Protein AF-A0A7S4PLK0-F1 (afdb_monomer)

Structure (mmCIF, N/CA/C/O backbone):
data_AF-A0A7S4PLK0-F1
#
_entry.id   AF-A0A7S4PLK0-F1
#
loop_
_atom_site.group_PDB
_atom_site.id
_atom_site.type_symbol
_atom_site.label_atom_id
_atom_site.label_alt_id
_atom_site.label_comp_id
_atom_site.label_asym_id
_atom_site.label_entity_id
_atom_site.label_seq_id
_atom_site.pdbx_PDB_ins_code
_atom_site.Cartn_x
_atom_site.Cartn_y
_atom_site.Cartn_z
_atom_site.occupancy
_atom_site.B_iso_or_equiv
_atom_site.auth_seq_id
_atom_site.auth_comp_id
_atom_site.auth_asym_id
_atom_site.auth_atom_id
_atom_site.pdbx_PDB_model_num
ATOM 1 N N . MET A 1 1 ? -20.782 -21.863 27.959 1.00 58.06 1 MET A N 1
ATOM 2 C CA . MET A 1 1 ? -21.157 -22.964 27.029 1.00 58.06 1 MET A CA 1
ATOM 3 C C . MET A 1 1 ? -20.235 -23.150 25.812 1.00 58.06 1 MET A C 1
ATOM 5 O O . MET A 1 1 ? -19.771 -24.264 25.613 1.00 58.06 1 MET A O 1
ATOM 9 N N . LYS A 1 2 ? -19.872 -22.114 25.031 1.00 67.19 2 LYS A N 1
ATOM 10 C CA . LYS A 1 2 ? -19.037 -22.274 23.806 1.00 67.19 2 LYS A CA 1
ATOM 11 C C . LYS A 1 2 ? -17.675 -22.976 24.010 1.00 67.19 2 LYS A C 1
ATOM 13 O O . LYS A 1 2 ? -17.222 -23.697 23.126 1.00 67.19 2 LYS A O 1
ATOM 18 N N . LYS A 1 3 ? -17.025 -22.781 25.166 1.00 68.19 3 LYS A N 1
ATOM 19 C CA . LYS A 1 3 ? -15.731 -23.415 25.497 1.00 68.19 3 LYS A CA 1
ATOM 20 C C . LYS A 1 3 ? -15.858 -24.935 25.691 1.00 68.19 3 LYS A C 1
ATOM 22 O O . LYS A 1 3 ? -15.089 -25.681 25.094 1.00 68.19 3 LYS A O 1
ATOM 27 N N . VAL A 1 4 ? -16.886 -25.388 26.411 1.00 70.75 4 VAL A N 1
ATOM 28 C CA . VAL A 1 4 ? -17.184 -26.817 26.630 1.00 70.75 4 VAL A CA 1
ATOM 29 C C . VAL A 1 4 ? -17.490 -27.526 25.308 1.00 70.75 4 VAL A C 1
ATOM 31 O O . VAL A 1 4 ? -16.951 -28.592 25.021 1.00 70.75 4 VAL A O 1
ATOM 34 N N . GLU A 1 5 ? -18.282 -26.896 24.438 1.00 73.69 5 GLU A N 1
ATOM 35 C CA . GLU A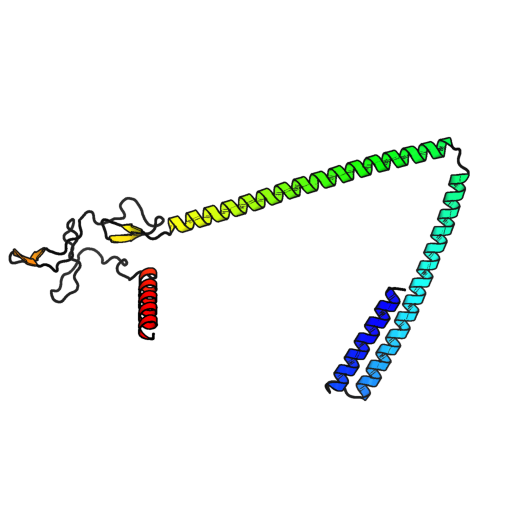 1 5 ? -18.583 -27.443 23.110 1.00 73.69 5 GLU A CA 1
ATOM 36 C C . GLU A 1 5 ? -17.341 -27.546 22.214 1.00 73.69 5 GLU A C 1
ATOM 38 O O . GLU A 1 5 ? -17.194 -28.514 21.465 1.00 73.69 5 GLU A O 1
ATOM 43 N N . SER A 1 6 ? -16.433 -26.563 22.274 1.00 77.19 6 SER A N 1
ATOM 44 C CA . SER A 1 6 ? -15.165 -26.633 21.535 1.00 77.19 6 SER A CA 1
ATOM 45 C C . SER A 1 6 ? -14.271 -27.769 22.032 1.00 77.19 6 SER A C 1
ATOM 47 O O . SER A 1 6 ? -13.672 -28.469 21.217 1.00 77.19 6 SER A O 1
ATOM 49 N N . PHE A 1 7 ? -14.261 -28.011 23.343 1.00 76.06 7 PHE A N 1
ATOM 50 C CA . PHE A 1 7 ? -13.485 -29.076 23.963 1.00 76.06 7 PHE A CA 1
ATOM 51 C C . PHE A 1 7 ? -14.008 -30.463 23.574 1.00 76.06 7 PHE A C 1
ATOM 53 O O . PHE A 1 7 ? -13.252 -31.297 23.079 1.00 76.06 7 PHE A O 1
ATOM 60 N N . GLN A 1 8 ? -15.323 -30.688 23.672 1.00 79.75 8 GLN A N 1
ATOM 61 C CA . GLN A 1 8 ? -15.939 -31.947 23.239 1.00 79.75 8 GLN A CA 1
ATOM 62 C C . GLN A 1 8 ? -15.708 -32.225 21.747 1.00 79.75 8 GLN A C 1
ATOM 64 O O . GLN A 1 8 ? -15.499 -33.374 21.352 1.00 79.75 8 GLN A O 1
ATOM 69 N N . LYS A 1 9 ? -15.712 -31.186 20.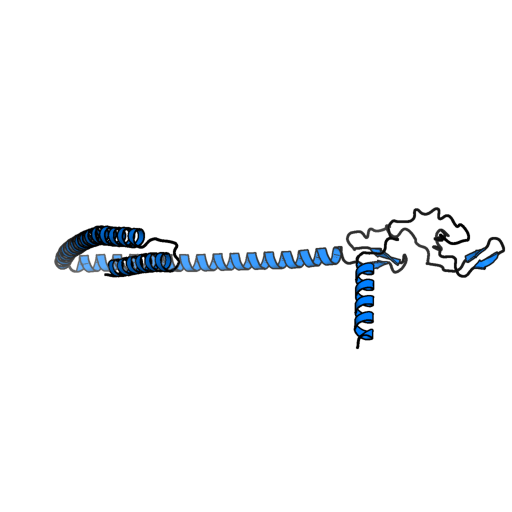900 1.00 84.69 9 LYS A N 1
ATOM 70 C CA . LYS A 1 9 ? -15.372 -31.319 19.475 1.00 84.69 9 LYS A CA 1
ATOM 71 C C . LYS A 1 9 ? -13.917 -31.738 19.273 1.00 84.69 9 LYS A C 1
ATOM 73 O O . LYS A 1 9 ? -13.659 -32.587 18.423 1.00 84.69 9 LYS A O 1
ATOM 78 N N . GLU A 1 10 ? -12.984 -31.177 20.034 1.00 83.69 10 GLU A N 1
ATOM 79 C CA . GLU A 1 10 ? -11.562 -31.512 19.932 1.00 83.69 10 GLU A CA 1
ATOM 80 C C . GLU A 1 10 ? -11.265 -32.926 20.452 1.00 83.69 10 GLU A C 1
ATOM 82 O O . GLU A 1 10 ? -10.588 -33.698 19.772 1.00 83.69 10 GLU A O 1
ATOM 87 N N . LYS A 1 11 ? -11.880 -33.327 21.574 1.00 84.94 11 LYS A N 1
ATOM 88 C CA . LYS A 1 11 ? -11.818 -34.703 22.091 1.00 84.94 11 LYS A CA 1
ATOM 89 C C . LYS A 1 11 ? -12.319 -35.715 21.054 1.00 84.94 11 LYS A C 1
ATOM 91 O O . LYS A 1 11 ? -11.627 -36.681 20.743 1.00 84.94 11 LYS A O 1
ATOM 96 N N . ARG A 1 12 ? -13.471 -35.450 20.419 1.00 85.75 12 ARG A N 1
ATOM 97 C CA . ARG A 1 12 ? -14.017 -36.299 19.340 1.00 85.75 12 ARG A CA 1
ATOM 98 C C . ARG A 1 12 ? -13.083 -36.397 18.132 1.00 85.75 12 ARG A C 1
ATOM 100 O O . ARG A 1 12 ? -12.945 -37.474 17.562 1.00 85.75 12 ARG A O 1
ATOM 107 N N . LYS A 1 13 ? -12.424 -35.304 17.736 1.00 88.38 13 LYS A N 1
ATOM 108 C CA . LYS A 1 13 ? -11.444 -35.332 16.636 1.00 88.38 13 LYS A CA 1
ATOM 109 C C . LYS A 1 13 ? -10.235 -36.203 16.966 1.00 88.38 13 LYS A C 1
ATOM 111 O O . LYS A 1 13 ? -9.804 -36.967 16.106 1.00 88.38 13 LYS A O 1
ATOM 116 N N . ARG A 1 14 ? -9.703 -36.101 18.187 1.00 88.44 14 ARG A N 1
ATOM 117 C CA . ARG A 1 14 ? -8.569 -36.920 18.640 1.00 88.44 14 ARG A CA 1
ATOM 118 C C . ARG A 1 14 ? -8.939 -38.403 18.696 1.00 88.44 14 ARG A C 1
ATOM 120 O O . ARG A 1 14 ? -8.198 -39.214 18.152 1.00 88.44 14 ARG A O 1
ATOM 127 N N . ALA A 1 15 ? -10.122 -38.738 19.212 1.00 89.81 15 ALA A N 1
ATOM 128 C CA . ALA A 1 15 ? -10.636 -40.111 19.212 1.00 89.81 15 ALA A CA 1
ATOM 129 C C . ALA A 1 15 ? -10.774 -40.682 17.785 1.00 89.81 15 ALA A C 1
ATOM 131 O O . ALA A 1 15 ? -10.320 -41.789 17.502 1.00 89.81 15 ALA A O 1
ATOM 132 N N . LEU A 1 16 ? -11.318 -39.898 16.845 1.00 90.81 16 LEU A N 1
ATOM 133 C CA . LEU A 1 16 ? -11.420 -40.296 15.434 1.00 90.81 16 LEU A CA 1
ATOM 134 C C . LEU A 1 16 ? -10.049 -40.494 14.770 1.00 90.81 16 LEU A C 1
ATOM 136 O O . LEU A 1 16 ? -9.906 -41.346 13.894 1.00 90.81 16 LEU A O 1
ATOM 140 N N . LEU A 1 17 ? -9.039 -39.710 15.153 1.00 91.31 17 LEU A N 1
ATOM 141 C CA . LEU A 1 17 ? -7.673 -39.876 14.656 1.00 91.31 17 LEU A CA 1
ATOM 142 C C . LEU A 1 17 ? -7.052 -41.185 15.166 1.00 91.31 17 LEU A C 1
ATOM 144 O O . LEU A 1 17 ? -6.434 -41.899 14.382 1.00 91.31 17 LEU A O 1
ATOM 148 N N . LEU A 1 18 ? -7.245 -41.513 16.447 1.00 90.19 18 LEU A N 1
ATOM 149 C CA . LEU A 1 18 ? -6.773 -42.770 17.035 1.00 90.19 18 LEU A CA 1
ATOM 150 C C . LEU A 1 18 ? -7.426 -43.984 16.357 1.00 90.19 18 LEU A C 1
ATOM 152 O O . LEU A 1 18 ? -6.722 -44.905 15.950 1.00 90.19 18 LEU A O 1
ATOM 156 N N . GLN A 1 19 ? -8.741 -43.937 16.109 1.00 88.69 19 GLN A N 1
ATOM 157 C CA . GLN A 1 19 ? -9.447 -44.984 15.354 1.00 88.69 19 GLN A CA 1
ATOM 158 C C . GLN A 1 19 ? -8.917 -45.144 13.923 1.00 88.69 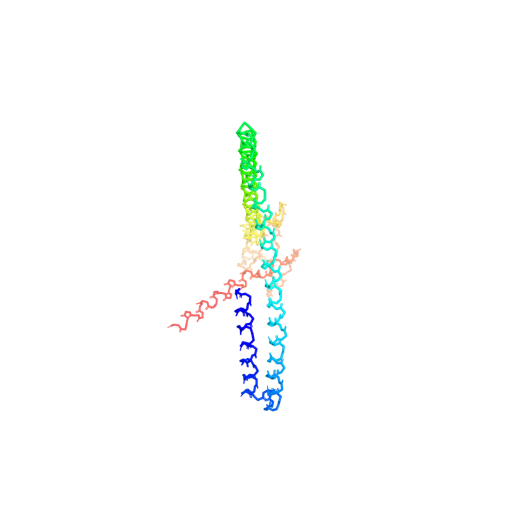19 GLN A C 1
ATOM 160 O O . GLN A 1 19 ? -8.744 -46.263 13.446 1.00 88.69 19 GLN A O 1
ATOM 165 N N . LYS A 1 20 ? -8.612 -44.035 13.235 1.00 91.00 20 LYS A N 1
ATOM 166 C CA . LYS A 1 20 ? -8.017 -44.086 11.892 1.00 91.00 20 LYS A CA 1
ATOM 167 C C . LYS A 1 20 ? -6.633 -44.732 11.886 1.00 91.00 20 LYS A C 1
ATOM 169 O O . LYS A 1 20 ? -6.365 -45.508 10.977 1.00 91.00 20 LYS A O 1
ATOM 174 N N . LYS A 1 21 ? -5.789 -44.438 12.882 1.00 89.38 21 LYS A N 1
ATOM 175 C CA . LYS A 1 21 ? -4.454 -45.047 13.026 1.00 89.38 21 LYS A CA 1
ATOM 176 C C . LYS A 1 21 ? -4.527 -46.547 13.298 1.00 89.38 21 LYS A C 1
ATOM 178 O O . LYS A 1 21 ? -3.738 -47.315 12.762 1.00 89.38 21 LYS A O 1
ATOM 183 N N . TYR A 1 22 ? -5.511 -46.970 14.085 1.00 89.62 22 TYR A N 1
ATOM 184 C CA . TYR A 1 22 ? -5.789 -48.388 14.277 1.00 89.62 22 TYR A CA 1
ATOM 185 C C . TYR A 1 22 ? -6.205 -49.065 12.962 1.00 89.62 22 TYR A C 1
ATOM 187 O O . TYR A 1 22 ? -5.640 -50.086 12.581 1.00 89.62 22 TYR A O 1
ATOM 195 N N . TRP A 1 23 ? -7.130 -48.465 12.205 1.00 91.19 23 TRP A N 1
ATOM 196 C CA . TRP A 1 23 ? -7.561 -49.018 10.915 1.00 91.19 23 TRP A CA 1
ATOM 197 C C . TRP A 1 23 ? -6.482 -48.999 9.826 1.00 91.19 23 TRP A C 1
ATOM 199 O O . TRP A 1 23 ? -6.529 -49.844 8.935 1.00 91.19 23 TRP A O 1
ATOM 209 N N . SER A 1 24 ? -5.513 -48.078 9.877 1.00 90.12 24 SER A N 1
ATOM 210 C CA . SER A 1 24 ? -4.356 -48.082 8.968 1.00 90.12 24 SER A CA 1
ATOM 211 C C . SER A 1 24 ? -3.258 -49.071 9.376 1.00 90.12 24 SER A C 1
ATOM 213 O O . SER A 1 24 ? -2.301 -49.247 8.624 1.00 90.12 24 SER A O 1
ATOM 215 N N . GLY A 1 25 ? -3.395 -49.741 10.528 1.00 89.88 25 GLY A N 1
ATOM 216 C CA . GLY A 1 25 ? -2.396 -50.669 11.066 1.00 89.88 25 GLY A CA 1
ATOM 217 C C . GLY A 1 25 ? -1.193 -49.981 11.720 1.00 89.88 25 GLY A C 1
ATOM 218 O O . GLY A 1 25 ? -0.218 -50.650 12.043 1.00 89.88 25 GLY A O 1
ATOM 219 N N . GLU A 1 26 ? -1.250 -48.661 11.923 1.00 89.94 26 GLU A N 1
ATOM 220 C CA . GLU A 1 26 ? -0.215 -47.875 12.613 1.00 89.94 26 GLU A CA 1
ATOM 221 C C . GLU A 1 26 ? -0.245 -48.052 14.136 1.00 89.94 26 GLU A C 1
ATOM 223 O O . GLU A 1 26 ? 0.681 -47.617 14.817 1.00 89.94 26 GLU A O 1
ATOM 228 N N . LEU A 1 27 ? -1.318 -48.639 14.670 1.00 86.81 27 LEU A N 1
ATOM 229 C CA . LEU A 1 27 ? -1.545 -48.795 16.100 1.00 86.81 27 LEU A CA 1
ATOM 230 C C . LEU A 1 27 ? -2.126 -50.184 16.393 1.00 86.81 27 LEU A C 1
ATOM 232 O O . LEU A 1 27 ? -3.051 -50.626 15.706 1.00 86.81 27 LEU A O 1
ATOM 236 N N . LEU A 1 28 ? -1.615 -50.863 17.418 1.00 89.88 28 LEU A N 1
ATOM 237 C CA . LEU A 1 28 ? -2.159 -52.140 17.889 1.00 89.88 28 LEU A CA 1
ATOM 238 C C . LEU A 1 28 ? -3.446 -51.925 18.701 1.00 89.88 28 LEU A C 1
ATOM 240 O O . LEU A 1 28 ? -3.684 -50.854 19.252 1.00 89.88 28 LEU A O 1
ATOM 244 N N . GLY A 1 29 ? -4.285 -52.961 18.812 1.00 86.56 29 GLY A N 1
ATOM 245 C CA . GLY A 1 29 ? -5.562 -52.869 19.539 1.00 86.56 29 GLY A CA 1
ATOM 246 C C . GLY A 1 29 ? -5.400 -52.460 21.007 1.00 86.56 29 GLY A C 1
ATOM 247 O O . GLY A 1 29 ? -6.123 -51.594 21.485 1.00 86.56 29 GLY A O 1
ATOM 248 N N . THR A 1 30 ? -4.385 -52.994 21.685 1.00 87.75 30 THR A N 1
ATOM 249 C CA . THR A 1 30 ? -4.065 -52.643 23.078 1.00 87.75 30 THR A CA 1
ATOM 250 C C . THR A 1 30 ? -3.551 -51.210 23.223 1.00 87.75 30 THR A C 1
ATOM 252 O O . THR A 1 30 ? -3.825 -50.550 24.217 1.00 87.75 30 THR A O 1
ATOM 255 N N . GLU A 1 31 ? -2.823 -50.703 22.225 1.00 85.69 31 GLU A N 1
ATOM 256 C CA . GLU A 1 31 ? -2.352 -49.312 22.210 1.00 85.69 31 GLU A CA 1
ATOM 257 C C . GLU A 1 31 ? -3.508 -48.337 21.961 1.00 85.69 31 GLU A C 1
ATOM 259 O O . GLU A 1 31 ? -3.471 -47.200 22.430 1.00 85.69 31 GLU A O 1
ATOM 264 N N . LEU A 1 32 ? -4.542 -48.772 21.230 1.00 90.06 32 LEU A N 1
ATOM 265 C CA . LEU A 1 32 ? -5.736 -47.971 20.979 1.00 90.06 32 LEU A CA 1
ATOM 266 C C . LEU A 1 32 ? -6.555 -47.828 22.256 1.00 90.06 32 LEU A C 1
ATOM 268 O O . LEU A 1 32 ? -6.988 -46.722 22.562 1.00 90.06 32 LEU A O 1
ATOM 272 N N . GLU A 1 33 ? -6.768 -48.932 22.971 1.00 87.38 33 GLU A N 1
ATOM 273 C CA . GLU A 1 33 ? -7.512 -48.948 24.232 1.00 87.38 33 GLU A CA 1
ATOM 274 C C . GLU A 1 33 ? -6.860 -48.027 25.269 1.00 87.38 33 GLU A C 1
ATOM 276 O O . GLU A 1 33 ? -7.525 -47.126 25.774 1.00 87.38 33 GLU A O 1
ATOM 281 N N . ASP A 1 34 ? -5.548 -48.149 25.480 1.00 90.94 34 ASP A N 1
ATOM 282 C CA . ASP A 1 34 ? -4.794 -47.295 26.409 1.00 90.94 34 ASP A CA 1
ATOM 283 C C . ASP A 1 34 ? -4.794 -45.810 25.975 1.00 90.94 34 ASP A C 1
ATOM 285 O O . ASP A 1 34 ? -4.995 -44.900 26.780 1.00 90.94 34 ASP A O 1
ATOM 289 N N . ALA A 1 35 ? -4.647 -45.520 24.677 1.00 87.12 35 ALA A N 1
ATOM 290 C CA . ALA A 1 35 ? -4.716 -44.142 24.183 1.00 87.12 35 ALA A CA 1
ATOM 291 C C . ALA A 1 35 ? -6.123 -43.525 24.297 1.00 87.12 35 ALA A C 1
ATOM 293 O O . ALA A 1 35 ? -6.252 -42.315 24.497 1.00 87.12 35 ALA A O 1
ATOM 294 N N . MET A 1 36 ? -7.173 -44.336 24.148 1.00 88.25 36 MET A N 1
ATOM 295 C CA . MET A 1 36 ? -8.563 -43.919 24.336 1.00 88.25 36 MET A CA 1
ATOM 296 C C . MET A 1 36 ? -8.869 -43.657 25.812 1.00 88.25 36 MET A C 1
ATOM 298 O O . MET A 1 36 ? -9.462 -42.625 26.115 1.00 88.25 36 MET A O 1
ATOM 302 N N . GLU A 1 37 ? -8.408 -44.524 26.716 1.00 88.50 37 GLU A N 1
ATOM 303 C CA . GLU A 1 37 ? -8.558 -44.361 28.167 1.00 88.50 37 GLU A CA 1
ATOM 304 C C . GLU A 1 37 ? -7.861 -43.084 28.654 1.00 88.50 37 GLU A C 1
ATOM 306 O O . GLU A 1 37 ? -8.486 -42.239 29.294 1.00 88.50 37 GLU A O 1
ATOM 311 N N . ARG A 1 38 ? -6.616 -42.840 28.221 1.00 86.12 38 ARG A N 1
ATOM 312 C CA . ARG A 1 38 ? -5.894 -41.594 28.537 1.00 86.12 38 ARG A CA 1
ATOM 313 C C . ARG A 1 38 ? -6.593 -40.342 28.010 1.00 86.12 38 ARG A C 1
ATOM 315 O O . ARG A 1 38 ? -6.644 -39.326 28.699 1.00 86.12 38 ARG A O 1
ATOM 322 N N . LEU A 1 39 ? -7.151 -40.402 26.800 1.00 86.06 39 LEU A N 1
ATOM 323 C CA . LEU A 1 39 ? -7.929 -39.297 26.233 1.00 86.06 39 LEU A CA 1
ATOM 324 C C . LEU A 1 39 ? -9.234 -39.063 27.009 1.00 86.06 39 LEU A C 1
ATOM 326 O O . LEU A 1 39 ? -9.720 -37.927 27.087 1.00 86.06 39 LEU A O 1
ATOM 330 N N . ASP A 1 40 ? -9.823 -40.124 27.557 1.00 83.31 40 ASP A N 1
ATOM 331 C CA . ASP A 1 40 ? -11.006 -40.028 28.393 1.00 83.31 40 ASP A CA 1
ATOM 332 C C . ASP A 1 40 ? -10.701 -39.399 29.752 1.00 83.31 40 ASP A C 1
ATOM 334 O O . ASP A 1 40 ? -11.400 -38.446 30.115 1.00 83.31 40 ASP A O 1
ATOM 338 N N . ASP A 1 41 ? -9.612 -39.812 30.397 1.00 82.81 41 ASP A N 1
ATOM 339 C CA . ASP A 1 41 ? -9.129 -39.276 31.672 1.00 82.81 41 ASP A CA 1
ATOM 340 C C . ASP A 1 41 ? -8.696 -37.807 31.577 1.00 82.81 41 ASP A C 1
ATOM 342 O O . ASP A 1 41 ? -9.150 -36.978 32.371 1.00 82.81 41 ASP A O 1
ATOM 346 N N . GLU A 1 42 ? -7.890 -37.437 30.572 1.00 75.31 42 GLU A N 1
ATOM 347 C CA . GLU A 1 42 ? -7.553 -36.030 30.282 1.00 75.31 42 GLU A CA 1
ATOM 348 C C . GLU A 1 42 ? -8.829 -35.194 30.082 1.00 75.31 42 GLU A C 1
ATOM 350 O O . GLU A 1 42 ? -8.951 -34.068 30.571 1.00 75.31 42 GLU A O 1
ATOM 355 N N . GLY A 1 43 ? -9.828 -35.791 29.424 1.00 73.50 43 GLY A N 1
ATOM 356 C CA . GLY A 1 43 ? -11.145 -35.208 29.204 1.00 73.50 43 GLY A CA 1
ATOM 357 C C . GLY A 1 43 ? -11.902 -34.839 30.482 1.00 73.50 43 GLY A C 1
ATOM 358 O O . GLY A 1 43 ? -12.603 -33.826 30.500 1.00 73.50 43 GLY A O 1
ATOM 359 N N . VAL A 1 44 ? -11.792 -35.656 31.531 1.00 70.38 44 VAL A N 1
ATOM 360 C CA . VAL A 1 44 ? -12.498 -35.458 32.806 1.00 70.38 44 VAL A CA 1
ATOM 361 C C . VAL A 1 44 ? -11.848 -34.339 33.621 1.00 70.38 44 VAL A C 1
ATOM 363 O O . VAL A 1 44 ? -12.549 -33.449 34.110 1.00 70.38 44 VAL A O 1
ATOM 366 N N . TRP A 1 45 ? -10.516 -34.331 33.716 1.00 65.81 45 TRP A N 1
ATOM 367 C CA . TRP A 1 45 ? -9.778 -33.312 34.469 1.00 65.81 45 TRP A CA 1
ATOM 368 C C . TRP A 1 45 ? -9.936 -31.906 33.878 1.00 65.81 45 TRP A C 1
ATOM 370 O O . TRP A 1 45 ? -10.129 -30.938 34.621 1.00 65.81 45 TRP A O 1
ATOM 380 N N . ASP A 1 46 ? -9.936 -31.789 32.549 1.00 70.94 46 ASP A N 1
ATOM 381 C CA . ASP A 1 46 ? -10.135 -30.508 31.865 1.00 70.94 46 ASP A CA 1
ATOM 382 C C . ASP A 1 46 ? -11.579 -29.992 31.978 1.00 70.94 46 ASP A C 1
ATOM 384 O O . ASP A 1 46 ? -11.796 -28.783 32.097 1.00 70.94 46 ASP A O 1
ATOM 388 N N . MET A 1 47 ? -12.575 -30.885 32.005 1.00 70.94 47 MET A N 1
ATOM 389 C CA . MET A 1 47 ? -13.979 -30.510 32.213 1.00 70.94 47 MET A CA 1
ATOM 390 C C . MET A 1 47 ? -14.236 -29.993 33.632 1.00 70.94 47 MET A C 1
ATOM 392 O O . MET A 1 47 ? -14.802 -28.911 33.774 1.00 70.94 47 MET A O 1
ATOM 396 N N . MET A 1 48 ? -13.748 -30.681 34.670 1.00 72.62 48 MET A N 1
ATOM 397 C CA . MET A 1 48 ? -13.883 -30.210 36.059 1.00 72.62 48 MET A CA 1
ATOM 398 C C . MET A 1 48 ? -13.182 -28.864 36.286 1.00 72.62 48 MET A C 1
ATOM 400 O O . MET A 1 48 ? -13.634 -28.030 37.074 1.00 72.62 48 MET A O 1
ATOM 404 N N . ARG A 1 49 ? -12.060 -28.627 35.599 1.00 77.19 49 ARG A N 1
ATOM 405 C CA . ARG A 1 49 ? -11.370 -27.337 35.633 1.00 77.19 49 ARG A CA 1
ATOM 406 C C . ARG A 1 49 ? -12.184 -26.243 34.939 1.00 77.19 49 ARG A C 1
ATOM 408 O O . ARG A 1 49 ? -12.307 -25.155 35.493 1.00 77.19 49 ARG A O 1
ATOM 415 N N . LEU A 1 50 ? -12.745 -26.523 33.762 1.00 73.31 50 LEU A N 1
ATOM 416 C CA . LEU A 1 50 ? -13.619 -25.589 33.046 1.00 73.31 50 LEU A CA 1
ATOM 417 C C . LEU A 1 50 ? -14.877 -25.245 33.853 1.00 73.31 50 LEU A C 1
ATOM 419 O O . LEU A 1 50 ? -15.299 -24.095 33.833 1.00 73.31 50 LEU A O 1
ATOM 423 N N . GLU A 1 51 ? -15.452 -26.206 34.574 1.00 73.38 51 GLU A N 1
ATOM 424 C CA . GLU A 1 51 ? -16.587 -25.981 35.476 1.00 73.38 51 GLU A CA 1
ATOM 425 C C . GLU A 1 51 ? -16.213 -25.028 36.620 1.00 73.38 51 GLU A C 1
ATOM 427 O O . GLU A 1 51 ? -16.893 -24.025 36.812 1.00 73.38 51 GLU A O 1
ATOM 432 N N . LYS A 1 52 ? -15.068 -25.235 37.284 1.00 74.50 52 LYS A N 1
ATOM 433 C CA . LYS A 1 52 ? -14.565 -24.304 38.315 1.00 74.50 52 LYS A CA 1
ATOM 434 C C . LYS A 1 52 ? -14.229 -22.913 37.773 1.00 74.50 52 LYS A C 1
ATOM 436 O O . LYS A 1 52 ? -14.459 -21.914 38.449 1.00 74.50 52 LYS A O 1
ATOM 441 N N . GLU A 1 53 ? -13.664 -22.829 36.567 1.00 68.31 53 GLU A N 1
ATOM 442 C CA . GLU A 1 53 ? -13.409 -21.545 35.901 1.00 68.31 53 GLU A CA 1
ATOM 443 C C . GLU A 1 53 ? -14.726 -20.810 35.588 1.00 68.31 53 GLU A C 1
ATOM 445 O O . GLU A 1 53 ? -14.768 -19.586 35.682 1.00 68.31 53 GLU A O 1
ATOM 450 N N . LEU A 1 54 ? -15.801 -21.531 35.247 1.00 72.25 54 LEU A N 1
ATOM 451 C CA . LEU A 1 54 ? -17.126 -20.950 35.008 1.00 72.25 54 LEU A CA 1
ATOM 452 C C . LEU A 1 54 ? -17.807 -20.505 36.309 1.00 72.25 54 LEU A C 1
ATOM 454 O O . LEU A 1 54 ? -18.302 -19.383 36.353 1.00 72.25 54 LEU A O 1
ATOM 458 N N . GLU A 1 55 ? -17.751 -21.306 37.376 1.00 67.25 55 GLU A N 1
ATOM 459 C CA . GLU A 1 55 ? -18.235 -20.907 38.709 1.00 67.25 55 GLU A CA 1
ATOM 460 C C . GLU A 1 55 ? -17.525 -19.637 39.208 1.00 67.25 55 GLU A C 1
ATOM 462 O O . GLU A 1 55 ? -18.157 -18.722 39.733 1.00 67.25 55 GLU A O 1
ATOM 467 N N . GLY A 1 56 ? -16.210 -19.530 38.985 1.00 63.97 56 GLY A N 1
ATOM 468 C CA . GLY A 1 56 ? -15.441 -18.329 39.319 1.00 63.97 56 GLY A CA 1
ATOM 469 C C . GLY A 1 56 ? -15.865 -17.082 38.534 1.00 63.97 56 GLY A C 1
ATOM 470 O O . GLY A 1 56 ? -15.812 -15.980 39.076 1.00 63.97 56 GLY A O 1
ATOM 471 N N . VAL A 1 57 ? -16.310 -17.236 37.282 1.00 63.41 57 VAL A N 1
ATOM 472 C CA . VAL A 1 57 ? -16.830 -16.128 36.461 1.00 63.41 57 VAL A CA 1
ATOM 473 C C . VAL A 1 57 ? -18.213 -15.690 36.942 1.00 63.41 57 VAL A C 1
ATOM 475 O O . VAL A 1 57 ? -18.436 -14.495 37.100 1.00 63.41 57 VAL A O 1
ATOM 478 N N . GLU A 1 58 ? -19.103 -16.631 37.259 1.00 58.97 58 GLU A N 1
ATOM 479 C CA . GLU A 1 58 ? -20.446 -16.323 37.776 1.00 58.97 58 GLU A CA 1
ATOM 480 C C . GLU A 1 58 ? -20.399 -15.575 39.122 1.00 58.97 58 GLU A C 1
ATOM 482 O O . GLU A 1 58 ? -21.220 -14.695 39.383 1.00 58.97 58 GLU A O 1
ATOM 487 N N . ILE A 1 59 ? -19.409 -15.873 39.973 1.00 63.12 59 ILE A N 1
ATOM 488 C CA . ILE A 1 59 ? -19.187 -15.143 41.231 1.00 63.12 59 ILE A CA 1
ATOM 489 C C . ILE A 1 59 ? -18.748 -13.697 40.961 1.00 63.12 59 ILE A C 1
ATOM 491 O O . ILE A 1 59 ? -19.233 -12.780 41.622 1.00 63.12 59 ILE A O 1
ATOM 495 N N . VAL A 1 60 ? -17.849 -13.474 39.996 1.00 60.50 60 VAL A N 1
ATOM 496 C CA . VAL A 1 60 ? -17.396 -12.121 39.631 1.00 60.50 60 VAL A CA 1
ATOM 497 C C . VAL A 1 60 ? -18.543 -11.309 39.034 1.00 60.50 60 VAL A C 1
ATOM 499 O O . VAL A 1 60 ? -18.726 -10.163 39.432 1.00 60.50 60 VAL A O 1
ATOM 502 N N . GLU A 1 61 ? -19.352 -11.907 38.158 1.00 61.66 61 GLU A N 1
ATOM 503 C CA . GLU A 1 61 ? -20.526 -11.247 37.573 1.00 61.66 61 GLU A CA 1
ATOM 504 C C . GLU A 1 61 ? -21.538 -10.835 38.652 1.00 61.66 61 GLU A C 1
ATOM 506 O O . GLU A 1 61 ? -21.993 -9.694 38.653 1.00 61.66 61 GLU A O 1
ATOM 511 N N . ARG A 1 62 ? -21.817 -11.703 39.635 1.00 64.56 62 ARG A N 1
ATOM 512 C CA . ARG A 1 62 ? -22.735 -11.375 40.739 1.00 64.56 62 ARG A CA 1
ATOM 513 C C . ARG A 1 62 ? -22.212 -10.251 41.636 1.00 64.56 62 ARG A C 1
ATOM 515 O O . ARG A 1 62 ? -22.967 -9.356 42.000 1.00 64.56 62 ARG A O 1
ATOM 522 N N . VAL A 1 63 ? -20.923 -10.270 41.981 1.00 67.69 63 VAL A N 1
ATOM 523 C CA . VAL A 1 63 ? -20.299 -9.202 42.785 1.00 67.69 63 VAL A CA 1
ATOM 524 C C . VAL A 1 63 ? -20.286 -7.876 42.018 1.00 67.69 63 VAL A C 1
ATOM 526 O O . VAL A 1 63 ? -20.459 -6.809 42.609 1.00 67.69 63 VAL A O 1
ATOM 529 N N . GLU A 1 64 ? -20.092 -7.916 40.699 1.00 67.00 64 GLU A N 1
ATOM 530 C CA . GLU A 1 64 ? -20.198 -6.728 39.854 1.00 67.00 64 GLU A CA 1
ATOM 531 C C . GLU A 1 64 ? -21.640 -6.215 39.745 1.00 67.00 64 GLU A C 1
ATOM 533 O O . GLU A 1 64 ? -21.826 -4.998 39.775 1.00 67.00 64 GLU A O 1
ATOM 538 N N . GLU A 1 65 ? -22.643 -7.097 39.685 1.00 67.62 65 GLU A N 1
ATOM 539 C CA . GLU A 1 65 ? -24.068 -6.737 39.721 1.00 67.62 65 GLU A CA 1
ATOM 540 C C . GLU A 1 65 ? -24.464 -6.082 41.050 1.00 67.62 65 GLU A C 1
ATOM 542 O O . GLU A 1 65 ? -25.019 -4.983 41.034 1.00 67.62 65 GLU A O 1
ATOM 547 N N . GLU A 1 66 ? -24.110 -6.676 42.194 1.00 74.88 66 GLU A N 1
ATOM 548 C CA . GLU A 1 66 ? -24.377 -6.109 43.528 1.00 74.88 66 GLU A CA 1
ATOM 549 C C . GLU A 1 66 ? -23.731 -4.721 43.682 1.00 74.88 66 GLU A C 1
ATOM 551 O O . GLU A 1 66 ? -24.364 -3.757 44.121 1.00 74.88 66 GLU A O 1
ATOM 556 N N . ARG A 1 67 ? -22.483 -4.573 43.224 1.00 71.88 67 ARG A N 1
ATOM 557 C CA . ARG A 1 67 ? -21.770 -3.288 43.232 1.00 71.88 67 ARG A CA 1
ATOM 558 C C . ARG A 1 67 ? -22.406 -2.260 42.291 1.00 71.88 67 ARG A C 1
ATOM 560 O O . ARG A 1 67 ? -22.383 -1.058 42.575 1.00 71.88 67 ARG A O 1
ATOM 567 N N . TRP A 1 68 ? -22.969 -2.707 41.170 1.00 75.62 68 TRP A N 1
ATOM 568 C CA . TRP A 1 68 ? -23.735 -1.856 40.263 1.00 75.62 68 TRP A CA 1
ATOM 569 C C . TRP A 1 68 ? -25.052 -1.401 40.889 1.00 75.62 68 TRP A C 1
ATOM 571 O O . TRP A 1 68 ? -25.419 -0.233 40.744 1.00 75.62 68 TRP A O 1
ATOM 581 N N . GLU A 1 69 ? -25.752 -2.281 41.599 1.00 76.25 69 GLU A N 1
ATOM 582 C CA . GLU A 1 69 ? -26.988 -1.952 42.309 1.00 76.25 69 GLU A CA 1
ATOM 583 C C . GLU A 1 69 ? -26.750 -0.941 43.433 1.00 76.25 69 GLU A C 1
ATOM 585 O O . GLU A 1 69 ? -27.492 0.043 43.530 1.00 76.25 69 GLU A O 1
ATOM 590 N N . GLU A 1 70 ? -25.682 -1.104 44.218 1.00 77.31 70 GLU A N 1
ATOM 591 C CA . GLU A 1 70 ? -25.263 -0.127 45.230 1.00 77.31 70 GLU A CA 1
ATOM 592 C C . GLU A 1 70 ? -24.977 1.245 44.610 1.00 77.31 70 GLU A C 1
ATOM 594 O O . GLU A 1 70 ? -25.481 2.271 45.079 1.00 77.31 70 GLU A O 1
ATOM 599 N N . LEU A 1 71 ? -24.224 1.279 43.507 1.00 72.88 71 LEU A N 1
ATOM 600 C CA . LEU A 1 71 ? -23.927 2.516 42.789 1.00 72.88 71 LEU A CA 1
ATOM 601 C C . LEU A 1 71 ? -25.202 3.161 42.223 1.00 72.88 71 LEU A C 1
ATOM 603 O O . LEU A 1 71 ? -25.355 4.383 42.260 1.00 72.88 71 LEU A O 1
ATOM 607 N N . ASN A 1 72 ? -26.134 2.357 41.713 1.00 75.19 72 ASN A N 1
ATOM 608 C CA . ASN A 1 72 ? -27.391 2.833 41.148 1.00 75.19 72 ASN A CA 1
ATOM 609 C C . ASN A 1 72 ? -28.316 3.403 42.236 1.00 75.19 72 ASN A C 1
ATOM 611 O O . ASN A 1 72 ? -28.918 4.460 42.046 1.00 75.19 72 ASN A O 1
ATOM 615 N N . ASN A 1 73 ? -28.386 2.764 43.404 1.00 80.75 73 ASN A N 1
ATOM 616 C CA . ASN A 1 73 ? -29.132 3.276 44.554 1.00 80.75 73 ASN A CA 1
ATOM 617 C C . ASN A 1 73 ? -28.514 4.575 45.091 1.00 80.75 73 ASN A C 1
ATOM 619 O O . ASN A 1 73 ? -29.231 5.564 45.252 1.00 80.75 73 ASN A O 1
ATOM 623 N N . TYR A 1 74 ? -27.186 4.638 45.212 1.00 72.19 74 TYR A N 1
ATOM 624 C CA . TYR A 1 74 ? -26.469 5.871 45.547 1.00 72.19 74 TYR A CA 1
ATOM 625 C C . TYR A 1 74 ? -26.750 7.006 44.545 1.00 72.19 74 TYR A C 1
ATOM 627 O O . TYR A 1 74 ? -26.937 8.168 44.917 1.00 72.19 74 TYR A O 1
ATOM 635 N N . MET A 1 75 ? -26.835 6.686 43.251 1.00 68.56 75 MET A N 1
ATOM 636 C CA . MET A 1 75 ? -27.194 7.662 42.226 1.00 68.56 75 MET A CA 1
ATOM 637 C C . MET A 1 75 ? -28.661 8.086 42.322 1.00 68.56 75 MET A C 1
ATOM 639 O O . MET A 1 75 ? -28.934 9.268 42.131 1.00 68.56 75 MET A O 1
ATOM 643 N N . LYS A 1 76 ? -29.610 7.198 42.652 1.00 74.88 76 LYS A N 1
ATOM 644 C CA . LYS A 1 76 ? -31.035 7.547 42.828 1.00 74.88 76 LYS A CA 1
ATOM 645 C C . LYS A 1 76 ? -31.254 8.575 43.935 1.00 74.88 76 LYS A C 1
ATOM 647 O O . LYS A 1 76 ? -32.076 9.469 43.742 1.00 74.88 76 LYS A O 1
ATOM 652 N N . GLU A 1 77 ? -30.476 8.524 45.008 1.00 77.50 77 GLU A N 1
ATOM 653 C CA . GLU A 1 77 ? -30.597 9.435 46.155 1.00 77.50 77 GLU A CA 1
ATOM 654 C C . GLU A 1 77 ? -29.990 10.828 45.918 1.00 77.50 77 GLU A C 1
ATOM 656 O O . GLU A 1 77 ? -30.234 11.753 46.693 1.00 77.50 77 GLU A O 1
ATOM 661 N N . ARG A 1 78 ? -29.238 11.038 44.826 1.00 71.38 78 ARG A N 1
ATOM 662 C CA . ARG A 1 78 ? -28.660 12.359 44.547 1.00 71.38 78 ARG A CA 1
ATOM 663 C C . ARG A 1 78 ? -29.706 13.413 44.145 1.00 71.38 78 ARG A C 1
ATOM 665 O O . ARG A 1 78 ? -30.619 13.103 43.366 1.00 71.38 78 ARG A O 1
ATOM 672 N N . PRO A 1 79 ? -29.498 14.682 44.554 1.00 79.38 79 PRO A N 1
ATOM 673 C CA . PRO A 1 79 ? -30.232 15.835 44.038 1.00 79.38 79 PRO A CA 1
ATOM 674 C C . PRO A 1 79 ? -30.231 15.881 42.505 1.00 79.38 79 PRO A C 1
ATOM 676 O O . PRO A 1 79 ? -29.210 15.600 41.870 1.00 79.38 79 PRO A O 1
ATOM 679 N N . LEU A 1 80 ? -31.371 16.251 41.914 1.00 73.38 80 LEU A N 1
ATOM 680 C CA . LEU A 1 80 ? -31.567 16.324 40.458 1.00 73.38 80 LEU A CA 1
ATOM 681 C C . LEU A 1 80 ? -30.510 17.202 39.765 1.00 73.38 80 LEU A C 1
ATOM 683 O O . LEU A 1 80 ? -29.962 16.80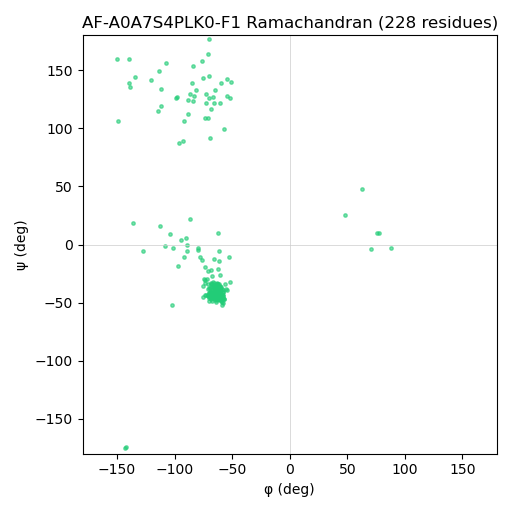5 38.743 1.00 73.38 80 LEU A O 1
ATOM 687 N N . GLU A 1 81 ? -30.125 18.313 40.387 1.00 74.75 81 GLU A N 1
ATOM 688 C CA . GLU A 1 81 ? -29.119 19.259 39.880 1.00 74.75 81 GLU A CA 1
ATOM 689 C C . GLU A 1 81 ? -27.736 18.607 39.682 1.00 74.75 81 GLU A C 1
ATOM 691 O O . GLU A 1 81 ? -27.049 18.845 38.687 1.00 74.75 81 GLU A O 1
ATOM 696 N N . LEU A 1 82 ? -27.335 17.714 40.594 1.00 72.50 82 LEU A N 1
ATOM 697 C CA . LEU A 1 82 ? -26.069 16.981 40.496 1.00 72.50 82 LEU A CA 1
ATOM 698 C C . LEU A 1 82 ? -26.120 15.883 39.426 1.00 72.50 82 LEU A C 1
ATOM 700 O O . LEU A 1 82 ? -25.096 15.586 38.807 1.00 72.50 82 LEU A O 1
ATOM 704 N N . LYS A 1 83 ? -27.297 15.289 39.190 1.00 73.50 83 LYS A N 1
ATOM 705 C CA . LYS A 1 83 ? -27.512 14.312 38.111 1.00 73.50 83 LYS A CA 1
ATOM 706 C C . LYS A 1 83 ? -27.457 14.985 36.744 1.00 73.50 83 LYS A C 1
ATOM 708 O O . LYS A 1 83 ? -26.788 14.477 35.848 1.00 73.50 83 LYS A O 1
ATOM 713 N N . GLU A 1 84 ? -28.099 16.140 36.597 1.00 77.88 84 GLU A N 1
ATOM 714 C CA . GLU A 1 84 ? -28.081 16.929 35.364 1.00 77.88 84 GLU A CA 1
ATOM 715 C C . GLU A 1 84 ? -26.672 17.431 35.034 1.00 77.88 84 GLU A C 1
ATOM 717 O O . GLU A 1 84 ? -26.229 17.294 33.893 1.00 77.88 84 GLU A O 1
ATOM 722 N N . ALA A 1 85 ? -25.922 17.918 36.028 1.00 76.19 85 ALA A N 1
ATOM 723 C CA . ALA A 1 85 ? -24.534 18.338 35.840 1.00 76.19 85 ALA A CA 1
ATOM 724 C C . ALA A 1 85 ? -23.618 17.171 35.419 1.00 76.19 85 ALA A C 1
ATOM 726 O O . ALA A 1 85 ? -22.833 17.305 34.475 1.00 76.19 85 ALA A O 1
ATOM 727 N N . ALA A 1 86 ? -23.741 16.004 36.065 1.00 76.00 86 ALA A N 1
ATOM 728 C CA . ALA A 1 86 ? -22.978 14.807 35.704 1.00 76.00 86 ALA A CA 1
ATOM 729 C C . ALA A 1 86 ? -23.341 14.291 34.300 1.00 76.00 86 ALA A C 1
ATOM 731 O O . ALA A 1 86 ? -22.458 13.933 33.517 1.00 76.00 86 ALA A O 1
ATOM 732 N N . PHE A 1 87 ? -24.629 14.313 33.948 1.00 77.19 87 PHE A N 1
ATOM 733 C CA . PHE A 1 87 ? -25.111 13.943 32.622 1.00 77.19 87 PHE A CA 1
ATOM 734 C C . PHE A 1 87 ? -24.585 14.896 31.541 1.00 77.19 87 PHE A C 1
ATOM 736 O O . PHE A 1 87 ? -24.037 14.446 30.534 1.00 77.19 87 PHE A O 1
ATOM 743 N N . GLN A 1 88 ? -24.662 16.212 31.761 1.00 81.06 88 GLN A N 1
ATOM 744 C CA . GLN A 1 88 ? -24.120 17.204 30.830 1.00 81.06 88 GLN A CA 1
ATOM 745 C C . GLN A 1 88 ? -22.600 17.062 30.659 1.00 81.06 88 GLN A C 1
ATOM 747 O O . GLN A 1 88 ? -22.109 17.121 29.528 1.00 81.06 88 GLN A O 1
ATOM 752 N N . ALA A 1 89 ? -21.853 16.807 31.738 1.00 79.81 89 ALA A N 1
ATOM 753 C CA . ALA A 1 89 ? -20.417 16.533 31.671 1.00 79.81 89 ALA A CA 1
ATOM 754 C C . ALA A 1 89 ? -20.111 15.256 30.862 1.00 79.81 89 ALA A C 1
ATOM 756 O O . ALA A 1 89 ? -19.212 15.256 30.013 1.00 79.81 89 ALA A O 1
ATOM 757 N N . GLY A 1 90 ? -20.903 14.195 31.053 1.00 82.44 90 GLY A N 1
ATOM 758 C CA . GLY A 1 90 ? -20.823 12.958 30.274 1.00 82.44 90 GLY A CA 1
ATOM 759 C C . GLY A 1 90 ? -21.071 13.187 28.781 1.00 82.44 90 GLY A C 1
ATOM 760 O O . GLY A 1 90 ? -20.263 12.774 27.948 1.00 82.44 90 GLY A O 1
ATOM 761 N N . VAL A 1 91 ? -22.126 13.930 28.432 1.00 85.06 91 VAL A N 1
ATOM 762 C CA . VAL A 1 91 ? -22.457 14.286 27.042 1.00 85.06 91 VAL A CA 1
ATOM 763 C C . VAL A 1 91 ? -21.358 15.139 26.403 1.00 85.06 91 VAL A C 1
ATOM 765 O O . VAL A 1 91 ? -21.002 14.918 25.243 1.00 85.06 91 VAL A O 1
ATOM 768 N N . GLN A 1 92 ? -20.776 16.095 27.133 1.00 84.31 92 GLN A N 1
ATOM 769 C CA . GLN A 1 92 ? -19.654 16.894 26.628 1.00 84.31 92 GLN A CA 1
ATOM 770 C C . GLN A 1 92 ? -18.402 16.042 26.384 1.00 84.31 92 GLN A C 1
ATOM 772 O O . GLN A 1 92 ? -17.744 16.215 25.356 1.00 84.31 92 GLN A O 1
ATOM 777 N N . SER A 1 93 ? -18.089 15.108 27.285 1.00 86.00 93 SER A N 1
ATOM 778 C CA . SER A 1 93 ? -16.974 14.166 27.131 1.00 86.00 93 SER A CA 1
ATOM 779 C C . SER A 1 93 ? -17.163 13.255 25.913 1.00 86.00 93 SER A C 1
ATOM 781 O O . SER A 1 93 ? -16.273 13.157 25.069 1.00 86.00 93 SER A O 1
ATOM 783 N N . LEU A 1 94 ? -18.359 12.682 25.738 1.00 79.81 94 LEU A N 1
ATOM 784 C CA . LEU A 1 94 ? -18.727 11.880 24.565 1.00 79.81 94 LEU A CA 1
ATOM 785 C C . LEU A 1 94 ? -18.633 12.677 23.257 1.00 79.81 94 LEU A C 1
ATOM 787 O O . LEU A 1 94 ? -18.068 12.198 22.275 1.00 79.81 94 LEU A O 1
ATOM 791 N N . ARG A 1 95 ? -19.116 13.924 23.236 1.00 81.88 95 ARG A N 1
ATOM 792 C CA . ARG A 1 95 ? -18.981 14.816 22.069 1.00 81.88 95 ARG A CA 1
ATOM 793 C C . ARG A 1 95 ? -17.525 15.148 21.746 1.00 81.88 95 ARG A C 1
ATOM 795 O O . ARG A 1 95 ? -17.195 15.325 20.577 1.00 81.88 95 ARG A O 1
ATOM 802 N N . LYS A 1 96 ? -16.653 15.262 22.752 1.00 88.81 96 LYS A N 1
ATOM 803 C CA . LYS A 1 96 ? -15.211 15.457 22.533 1.00 88.81 96 LYS A CA 1
ATOM 804 C C . LYS A 1 96 ? -14.570 14.193 21.961 1.00 88.81 96 LYS A C 1
ATOM 806 O O . LYS A 1 96 ? -13.924 14.292 20.924 1.00 88.81 96 LYS A O 1
ATOM 811 N N . LYS A 1 97 ? -14.830 13.023 22.556 1.00 87.56 97 LYS A N 1
ATOM 812 C CA . LYS A 1 97 ? -14.314 11.730 22.073 1.00 87.56 97 LYS A CA 1
ATOM 813 C C . LYS A 1 97 ? -14.728 11.443 20.632 1.00 87.56 97 LYS A C 1
ATOM 815 O O . LYS A 1 97 ? -13.868 11.226 19.792 1.00 87.56 97 LYS A O 1
ATOM 820 N N . THR A 1 98 ? -16.014 11.572 20.315 1.00 85.38 98 THR A N 1
ATOM 821 C CA . THR A 1 98 ? -16.528 11.362 18.947 1.00 85.38 98 THR A CA 1
ATOM 822 C C . THR A 1 98 ? -15.922 12.334 17.930 1.00 85.38 98 THR A C 1
ATOM 824 O O . THR A 1 98 ? -15.596 11.938 16.814 1.00 85.38 98 THR A O 1
ATOM 827 N N . LYS A 1 99 ? -15.704 13.605 18.302 1.00 90.88 99 LYS A N 1
ATOM 828 C CA . LYS A 1 99 ? -14.998 14.574 17.445 1.00 90.88 99 LYS A CA 1
ATOM 829 C C . LYS A 1 99 ? -13.525 14.216 17.245 1.00 90.88 99 LYS A C 1
ATOM 831 O O . LYS A 1 99 ? -13.002 14.434 16.157 1.00 90.88 99 LYS A O 1
ATOM 836 N N . GLU A 1 100 ? -12.845 13.721 18.273 1.00 90.81 100 GLU A N 1
ATOM 837 C CA . GLU A 1 100 ? -11.450 13.283 18.169 1.00 90.81 100 GLU A CA 1
ATOM 838 C C . GLU A 1 100 ? -11.309 12.009 17.337 1.00 90.81 100 GLU A C 1
ATOM 840 O O . GLU A 1 100 ? -10.429 11.945 16.484 1.00 90.81 100 GLU A O 1
ATOM 845 N N . GLU A 1 101 ? -12.199 11.038 17.516 1.00 88.50 101 GLU A N 1
ATOM 846 C CA . GLU A 1 101 ? -12.259 9.816 16.709 1.00 88.50 101 GLU A CA 1
ATOM 847 C C . GLU A 1 101 ? -12.536 10.137 15.237 1.00 88.50 101 GLU A C 1
ATOM 849 O O . GLU A 1 101 ? -11.819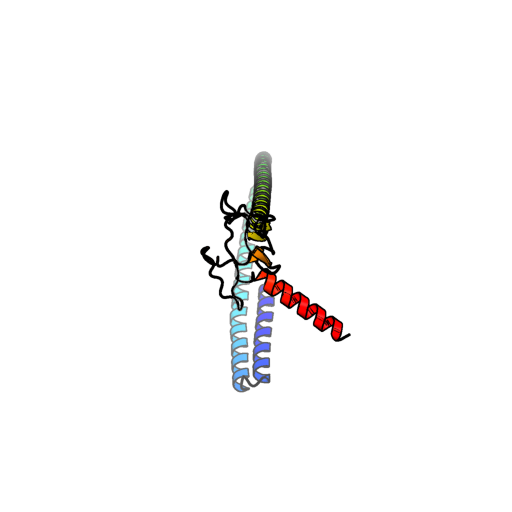 9.654 14.364 1.00 88.50 101 GLU A O 1
ATOM 854 N N . ALA A 1 102 ? -13.480 11.041 14.951 1.00 89.69 102 ALA A N 1
ATOM 855 C CA . ALA A 1 102 ? -13.738 11.505 13.589 1.00 89.69 102 ALA A CA 1
ATOM 856 C C . ALA A 1 102 ? -12.519 12.214 12.970 1.00 89.69 102 ALA A C 1
ATOM 858 O O . ALA A 1 102 ? -12.216 12.008 11.797 1.00 89.69 102 ALA A O 1
ATOM 859 N N . LYS A 1 103 ? -11.784 13.020 13.752 1.00 92.19 103 LYS A N 1
ATOM 860 C CA . LYS A 1 103 ? -10.532 13.647 13.295 1.00 92.19 103 LYS A CA 1
ATOM 861 C C . LYS A 1 103 ? -9.441 12.615 13.011 1.00 92.19 103 LYS A C 1
ATOM 863 O O . LYS A 1 103 ? -8.753 12.751 12.007 1.00 92.19 103 LYS A O 1
ATOM 868 N N . ARG A 1 104 ? -9.289 11.596 13.864 1.00 92.50 104 ARG A N 1
ATOM 869 C CA . ARG A 1 104 ? -8.311 10.513 13.663 1.00 92.50 104 ARG A CA 1
ATOM 870 C C . ARG A 1 104 ? -8.634 9.696 12.417 1.00 92.50 104 ARG A C 1
ATOM 872 O O . ARG A 1 104 ? -7.744 9.498 11.605 1.00 92.50 104 ARG A O 1
ATOM 879 N N . ALA A 1 105 ? -9.897 9.316 12.224 1.00 92.69 105 ALA A N 1
ATOM 880 C CA . ALA A 1 105 ? -10.333 8.590 11.033 1.00 92.69 105 ALA A CA 1
ATOM 881 C C . ALA A 1 105 ? -10.092 9.394 9.742 1.00 92.69 105 ALA A C 1
ATOM 883 O O . ALA A 1 105 ? -9.680 8.843 8.723 1.00 92.69 105 ALA A O 1
ATOM 884 N N . LEU A 1 106 ? -10.311 10.713 9.783 1.00 92.50 106 LEU A N 1
ATOM 885 C CA . LEU A 1 106 ? -10.081 11.586 8.633 1.00 92.50 106 LEU A CA 1
ATOM 886 C C . LEU A 1 106 ? -8.584 11.765 8.330 1.00 92.50 106 LEU A C 1
ATOM 888 O O . LEU A 1 106 ? -8.194 11.770 7.165 1.00 92.50 106 LEU A O 1
ATOM 892 N N . GLU A 1 107 ? -7.742 11.858 9.361 1.00 92.50 107 GLU A N 1
ATOM 893 C CA . GLU A 1 107 ? -6.284 11.912 9.203 1.00 92.50 107 GLU A CA 1
ATOM 894 C C . GLU A 1 107 ? -5.712 10.578 8.698 1.00 92.50 107 GLU A C 1
ATOM 896 O O . GLU A 1 107 ? -4.886 10.575 7.789 1.00 92.50 107 GLU A O 1
ATOM 901 N N . GLU A 1 108 ? -6.199 9.443 9.198 1.00 92.81 108 GLU A N 1
ATOM 902 C CA . GLU A 1 108 ? -5.823 8.111 8.709 1.00 92.81 108 GLU A CA 1
ATOM 903 C C . GLU A 1 108 ? -6.209 7.931 7.235 1.00 92.81 108 GLU A C 1
ATOM 905 O O . GLU A 1 108 ? -5.387 7.512 6.420 1.00 92.81 108 GLU A O 1
ATOM 910 N N . SER A 1 109 ? -7.421 8.351 6.854 1.00 92.12 109 SER A N 1
ATOM 911 C CA . SER A 1 109 ? -7.854 8.348 5.454 1.00 92.12 109 SER A CA 1
ATOM 912 C C . SER A 1 109 ? -6.966 9.229 4.572 1.00 92.12 109 SER A C 1
ATOM 914 O O . SER A 1 109 ? -6.676 8.865 3.432 1.00 92.12 109 SER A O 1
ATOM 916 N N . ARG A 1 110 ? -6.527 10.386 5.078 1.00 93.12 110 ARG A N 1
ATOM 917 C CA . ARG A 1 110 ? -5.630 11.289 4.350 1.00 93.12 110 ARG A CA 1
ATOM 918 C C . ARG A 1 110 ? -4.241 10.675 4.171 1.00 93.12 110 ARG A C 1
ATOM 920 O O . ARG A 1 110 ? -3.675 10.760 3.084 1.00 93.12 110 ARG A O 1
ATOM 927 N N . GLN A 1 111 ? -3.696 10.048 5.210 1.00 94.62 111 GLN A N 1
ATOM 928 C CA . GLN A 1 111 ? -2.397 9.372 5.148 1.00 94.62 111 GLN A CA 1
ATOM 929 C C . GLN A 1 111 ? -2.427 8.173 4.197 1.00 94.62 111 GLN A C 1
ATOM 931 O O . GLN A 1 111 ? -1.506 7.990 3.402 1.00 94.62 111 GLN A O 1
ATOM 936 N N . GLU A 1 112 ? -3.513 7.403 4.209 1.00 94.69 112 GLU A N 1
ATOM 937 C CA . GLU A 1 112 ? -3.740 6.306 3.270 1.00 94.69 112 GLU A CA 1
ATOM 938 C C . GLU A 1 112 ? -3.790 6.802 1.814 1.00 94.69 112 GLU A C 1
ATOM 940 O O . GLU A 1 112 ? -3.197 6.190 0.923 1.00 94.69 112 GLU A O 1
ATOM 945 N N . GLU A 1 113 ? -4.450 7.933 1.551 1.00 91.12 113 GLU A N 1
ATOM 946 C CA . GLU A 1 113 ? -4.494 8.535 0.215 1.00 91.12 113 GLU A CA 1
ATOM 947 C C . GLU A 1 113 ? -3.112 9.016 -0.252 1.00 91.12 113 GLU A C 1
ATOM 949 O O . GLU A 1 113 ? -2.739 8.805 -1.412 1.00 91.12 113 GLU A O 1
ATOM 954 N N . ILE A 1 114 ? -2.329 9.622 0.645 1.00 92.25 114 ILE A N 1
ATOM 955 C CA . ILE A 1 114 ? -0.940 10.009 0.366 1.00 92.25 114 ILE A CA 1
ATOM 956 C C . ILE A 1 114 ? -0.117 8.767 0.012 1.00 92.25 114 ILE A C 1
ATOM 958 O O . ILE A 1 114 ? 0.513 8.754 -1.047 1.00 92.25 114 ILE A O 1
ATOM 962 N N . ARG A 1 115 ? -0.204 7.693 0.809 1.00 94.94 115 ARG A N 1
ATOM 963 C CA . ARG A 1 115 ? 0.528 6.444 0.554 1.00 94.94 115 ARG A CA 1
ATOM 964 C C . ARG A 1 115 ? 0.176 5.844 -0.808 1.00 94.94 115 ARG A C 1
ATOM 966 O O . ARG A 1 115 ? 1.066 5.536 -1.596 1.00 94.94 115 ARG A O 1
ATOM 973 N N . ARG A 1 116 ? -1.114 5.767 -1.151 1.00 93.94 116 ARG A N 1
ATOM 974 C CA . ARG A 1 116 ? -1.569 5.283 -2.471 1.00 93.94 116 ARG A CA 1
ATOM 975 C C . ARG A 1 116 ? -1.067 6.154 -3.622 1.00 93.94 116 ARG A C 1
ATOM 977 O O . ARG A 1 116 ? -0.757 5.649 -4.702 1.00 93.94 116 ARG A O 1
ATOM 984 N N . ASN A 1 117 ? -1.002 7.469 -3.422 1.00 94.81 117 ASN A N 1
ATOM 985 C CA . ASN A 1 117 ? -0.452 8.392 -4.412 1.00 94.81 117 ASN A CA 1
ATOM 986 C C . ASN A 1 117 ? 1.052 8.195 -4.612 1.00 94.81 117 ASN A C 1
ATOM 988 O O . ASN A 1 117 ? 1.513 8.206 -5.754 1.00 94.81 117 ASN A O 1
ATOM 992 N N . GLU A 1 118 ? 1.805 8.000 -3.536 1.00 95.00 118 GLU A N 1
ATOM 993 C CA . GLU A 1 118 ? 3.242 7.726 -3.588 1.00 95.00 118 GLU A CA 1
ATOM 994 C C . GLU A 1 118 ? 3.536 6.383 -4.262 1.00 95.00 118 GLU A C 1
ATOM 996 O O . GLU A 1 118 ? 4.362 6.332 -5.173 1.00 95.00 118 GLU A O 1
ATOM 1001 N N . GLU A 1 119 ? 2.789 5.328 -3.924 1.00 93.94 119 GLU A N 1
ATOM 1002 C CA . GLU A 1 119 ? 2.876 4.016 -4.581 1.00 93.94 119 GLU A CA 1
ATOM 1003 C C . GLU A 1 119 ? 2.613 4.118 -6.091 1.00 93.94 119 GLU A C 1
ATOM 1005 O O . GLU A 1 119 ? 3.346 3.551 -6.907 1.00 93.94 119 GLU A O 1
ATOM 1010 N N . ARG A 1 120 ? 1.598 4.896 -6.489 1.00 92.00 120 ARG A N 1
ATOM 1011 C CA . ARG A 1 120 ? 1.295 5.152 -7.902 1.00 92.00 120 ARG A CA 1
ATOM 1012 C C . ARG A 1 120 ? 2.435 5.887 -8.607 1.00 92.00 120 ARG A C 1
ATOM 1014 O O . ARG A 1 120 ? 2.824 5.464 -9.694 1.00 92.00 120 ARG A O 1
ATOM 1021 N N . ARG A 1 121 ? 2.996 6.937 -7.996 1.00 93.31 121 ARG A N 1
ATOM 1022 C CA . ARG A 1 121 ? 4.143 7.672 -8.564 1.00 93.31 121 ARG A CA 1
ATOM 1023 C C . ARG A 1 121 ? 5.365 6.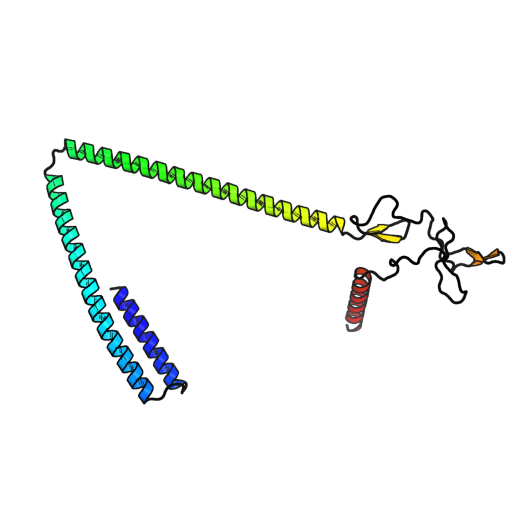768 -8.717 1.00 93.31 121 ARG A C 1
ATOM 1025 O O . ARG A 1 121 ? 5.980 6.772 -9.779 1.00 93.31 121 ARG A O 1
ATOM 1032 N N . ALA A 1 122 ? 5.678 5.952 -7.712 1.00 92.75 122 ALA A N 1
ATOM 1033 C CA . ALA A 1 122 ? 6.785 4.997 -7.774 1.00 92.75 122 ALA A CA 1
ATOM 1034 C C . ALA A 1 122 ? 6.581 3.958 -8.894 1.00 92.75 122 ALA A C 1
ATOM 1036 O O . ALA A 1 122 ? 7.505 3.641 -9.644 1.00 92.75 122 ALA A O 1
ATOM 1037 N N . ALA A 1 123 ? 5.352 3.463 -9.071 1.00 93.62 123 ALA A N 1
ATOM 1038 C CA . ALA A 1 123 ? 5.025 2.532 -10.147 1.00 93.62 123 ALA A CA 1
ATOM 1039 C C . ALA A 1 123 ? 5.127 3.170 -11.546 1.00 93.62 123 ALA A C 1
ATOM 1041 O O . ALA A 1 123 ? 5.527 2.500 -12.503 1.00 93.62 123 ALA A O 1
ATOM 1042 N N . GLU A 1 124 ? 4.761 4.445 -11.687 1.00 92.00 124 GLU A N 1
ATOM 1043 C CA . GLU A 1 124 ? 4.926 5.203 -12.931 1.00 92.00 124 GLU A CA 1
ATOM 1044 C C . GLU A 1 124 ? 6.402 5.450 -13.252 1.00 92.00 124 GLU A C 1
ATOM 1046 O O . GLU A 1 124 ? 6.820 5.154 -14.374 1.00 92.00 124 GLU A O 1
ATOM 1051 N N . GLN A 1 125 ? 7.202 5.861 -12.264 1.00 93.56 125 GLN A N 1
ATOM 1052 C CA . GLN A 1 125 ? 8.653 6.017 -12.410 1.00 93.56 125 GLN A CA 1
ATOM 1053 C C . GLN A 1 125 ? 9.314 4.710 -12.855 1.00 93.56 125 GLN A C 1
ATOM 1055 O O . GLN A 1 125 ? 10.031 4.692 -13.851 1.00 93.56 125 GLN A O 1
ATOM 1060 N N . LEU A 1 126 ? 8.980 3.578 -12.226 1.00 91.62 126 LEU A N 1
ATOM 1061 C CA . LEU A 1 126 ? 9.519 2.274 -12.625 1.00 91.62 126 LEU A CA 1
ATOM 1062 C C . LEU A 1 126 ? 9.148 1.901 -14.073 1.00 91.62 126 LEU A C 1
ATOM 1064 O O . LEU A 1 126 ? 9.929 1.269 -14.791 1.00 91.62 126 LEU A O 1
ATOM 1068 N N . LYS A 1 127 ? 7.938 2.255 -14.531 1.00 93.56 127 LYS A N 1
ATOM 1069 C CA . LYS A 1 127 ? 7.529 2.037 -15.930 1.00 93.56 127 LYS A CA 1
ATOM 1070 C C . LYS A 1 127 ? 8.323 2.923 -16.883 1.00 93.56 127 LYS A C 1
ATOM 1072 O O . LYS A 1 127 ? 8.680 2.457 -17.966 1.00 93.56 127 LYS A O 1
ATOM 1077 N N . GLU A 1 128 ? 8.579 4.169 -16.507 1.00 92.12 128 GLU A N 1
ATOM 1078 C CA . GLU A 1 128 ? 9.375 5.107 -17.292 1.00 92.12 128 GLU A CA 1
ATOM 1079 C C . GLU A 1 128 ? 10.840 4.665 -17.379 1.00 92.12 128 GLU A C 1
ATOM 1081 O O . GLU A 1 128 ? 11.365 4.551 -18.485 1.00 92.12 128 GLU A O 1
ATOM 1086 N N . GLU A 1 129 ? 11.453 4.264 -16.266 1.00 90.06 129 GLU A N 1
ATOM 1087 C CA . GLU A 1 129 ? 12.805 3.696 -16.229 1.00 90.06 129 GLU A CA 1
ATOM 1088 C C . GLU A 1 129 ? 12.922 2.447 -17.108 1.00 90.06 129 GLU A C 1
ATOM 1090 O O . GLU A 1 129 ? 13.848 2.324 -17.911 1.00 90.06 129 GLU A O 1
ATOM 1095 N N . LYS A 1 130 ? 11.940 1.536 -17.043 1.00 91.00 130 LYS A N 1
ATOM 1096 C CA . LYS A 1 130 ? 11.902 0.353 -17.919 1.00 91.00 130 LYS A CA 1
ATOM 1097 C C . LYS A 1 130 ? 11.794 0.731 -19.395 1.00 91.00 130 LYS A C 1
ATOM 1099 O O . LYS A 1 130 ? 12.419 0.080 -20.235 1.00 91.00 130 LYS A O 1
ATOM 1104 N N . ARG A 1 131 ? 11.010 1.761 -19.735 1.00 89.31 131 ARG A N 1
ATOM 1105 C CA . ARG A 1 131 ? 10.912 2.275 -21.112 1.00 89.31 131 ARG A CA 1
ATOM 1106 C C . ARG A 1 131 ? 12.230 2.906 -21.559 1.00 89.31 131 ARG A C 1
ATOM 1108 O O . ARG A 1 131 ? 12.686 2.588 -22.655 1.00 89.31 131 ARG A O 1
ATOM 1115 N N . ALA A 1 132 ? 12.857 3.719 -20.713 1.00 88.06 132 ALA A N 1
ATOM 1116 C CA . ALA A 1 132 ? 14.146 4.348 -20.983 1.00 88.06 132 ALA A CA 1
ATOM 1117 C C . ALA A 1 132 ? 15.250 3.300 -21.190 1.00 88.06 132 ALA A C 1
ATOM 1119 O O . ALA A 1 132 ? 15.952 3.332 -22.199 1.00 88.06 132 ALA A O 1
ATOM 1120 N N . HIS A 1 133 ? 15.337 2.299 -20.312 1.00 84.69 133 HIS A N 1
ATOM 1121 C CA . HIS A 1 133 ? 16.289 1.194 -20.435 1.00 84.69 133 HIS A CA 1
ATOM 1122 C C . HIS A 1 133 ? 16.052 0.361 -21.703 1.00 84.69 133 HIS A C 1
ATOM 1124 O O . HIS A 1 133 ? 16.997 -0.017 -22.399 1.00 84.69 133 HIS A O 1
ATOM 1130 N N . LYS A 1 134 ? 14.785 0.097 -22.050 1.00 90.00 134 LYS A N 1
ATOM 1131 C CA . LYS A 1 134 ? 14.433 -0.608 -23.289 1.00 90.00 134 LYS A CA 1
ATOM 1132 C C . LYS A 1 134 ? 14.853 0.178 -24.532 1.00 90.00 134 LYS A C 1
ATOM 1134 O O . LYS A 1 134 ? 15.341 -0.430 -25.478 1.00 90.00 134 LYS A O 1
ATOM 1139 N N . GLU A 1 135 ? 14.669 1.496 -24.549 1.00 85.56 135 GLU A N 1
ATOM 1140 C CA . GLU A 1 135 ? 15.066 2.331 -25.688 1.00 85.56 135 GLU A CA 1
ATOM 1141 C C . GLU A 1 135 ? 16.589 2.515 -25.771 1.00 85.56 135 GLU A C 1
ATOM 1143 O O . GLU A 1 135 ? 17.139 2.543 -26.873 1.00 85.56 135 GLU A O 1
ATOM 1148 N N . LEU A 1 136 ? 17.291 2.566 -24.635 1.00 81.62 136 LEU A N 1
ATOM 1149 C CA . LEU A 1 136 ? 18.757 2.567 -24.596 1.00 81.62 136 LEU A CA 1
ATOM 1150 C C . LEU A 1 136 ? 19.346 1.289 -25.205 1.00 81.62 136 LEU A C 1
ATOM 1152 O O . LEU A 1 136 ? 20.289 1.362 -25.991 1.00 81.62 136 LEU A O 1
ATOM 1156 N N . ASN A 1 137 ? 18.748 0.136 -24.904 1.00 82.19 137 ASN A N 1
ATOM 1157 C CA . ASN A 1 137 ? 19.189 -1.170 -25.401 1.00 82.19 137 ASN A CA 1
ATOM 1158 C C . ASN A 1 137 ? 18.542 -1.586 -26.724 1.00 82.19 137 ASN A C 1
ATOM 1160 O O . ASN A 1 137 ? 18.748 -2.703 -27.195 1.00 82.19 137 ASN A O 1
ATOM 1164 N N . ARG A 1 138 ? 17.748 -0.709 -27.341 1.00 82.56 138 ARG A N 1
ATOM 1165 C CA . ARG A 1 138 ? 17.126 -1.004 -28.624 1.00 82.56 138 ARG A CA 1
ATOM 1166 C C . ARG A 1 138 ? 18.193 -1.073 -29.708 1.00 82.56 138 ARG A C 1
ATOM 1168 O O . ARG A 1 138 ? 18.827 -0.068 -30.027 1.00 82.56 138 ARG A O 1
ATOM 1175 N N . GLU A 1 139 ? 18.332 -2.252 -30.296 1.00 79.44 139 GLU A N 1
ATOM 1176 C CA . GLU A 1 139 ? 19.194 -2.479 -31.449 1.00 79.44 139 GLU A CA 1
ATOM 1177 C C . GLU A 1 139 ? 18.694 -1.696 -32.669 1.00 79.44 139 GLU A C 1
ATOM 1179 O O . GLU A 1 139 ? 17.505 -1.695 -33.014 1.00 79.44 139 GLU A O 1
ATOM 1184 N N . ARG A 1 140 ? 19.623 -1.011 -33.328 1.00 69.12 140 ARG A N 1
ATOM 1185 C CA . ARG A 1 140 ? 19.430 -0.238 -34.552 1.00 69.12 140 ARG A CA 1
ATOM 1186 C C . ARG A 1 140 ? 20.567 -0.568 -35.503 1.00 69.12 140 ARG A C 1
ATOM 1188 O O . ARG A 1 140 ? 21.698 -0.747 -35.077 1.00 69.12 140 ARG A O 1
ATOM 1195 N N . THR A 1 141 ? 20.280 -0.614 -36.794 1.00 66.56 141 THR A N 1
ATOM 1196 C CA . THR A 1 141 ? 21.307 -0.830 -37.816 1.00 66.56 141 THR A CA 1
ATOM 1197 C C . THR A 1 141 ? 21.695 0.511 -38.420 1.00 66.56 141 THR A C 1
ATOM 1199 O O . THR A 1 141 ? 20.833 1.262 -38.880 1.00 66.56 141 THR A O 1
ATOM 1202 N N . CYS A 1 142 ? 22.985 0.836 -38.424 1.00 67.69 142 CYS A N 1
ATOM 1203 C CA . CYS A 1 142 ? 23.482 2.050 -39.056 1.00 67.69 142 CYS A CA 1
ATOM 1204 C C . CYS A 1 142 ? 23.268 1.975 -40.570 1.00 67.69 142 CYS A C 1
ATOM 1206 O O . CYS A 1 142 ? 23.805 1.093 -41.234 1.00 67.69 142 CYS A O 1
ATOM 1208 N N . GLY A 1 143 ? 22.541 2.936 -41.144 1.00 58.50 143 GLY A N 1
ATOM 1209 C CA . GLY A 1 143 ? 22.264 2.959 -42.586 1.00 58.50 143 GLY A CA 1
ATOM 1210 C C . GLY A 1 143 ? 23.497 3.174 -43.476 1.00 58.50 143 GLY A C 1
ATOM 1211 O O . GLY A 1 143 ? 23.407 2.985 -44.684 1.00 58.50 143 GLY A O 1
ATOM 1212 N N . ARG A 1 144 ? 24.644 3.569 -42.899 1.00 62.50 144 ARG A N 1
ATOM 1213 C CA . ARG A 1 144 ? 25.899 3.802 -43.633 1.00 62.50 144 ARG A CA 1
ATOM 1214 C C . ARG A 1 144 ? 26.890 2.656 -43.478 1.00 62.50 144 ARG A C 1
ATOM 1216 O O . ARG A 1 144 ? 27.374 2.165 -44.490 1.00 62.50 144 ARG A O 1
ATOM 1223 N N . CYS A 1 145 ? 27.181 2.242 -42.239 1.00 62.53 145 CYS A N 1
ATOM 1224 C CA . CYS A 1 145 ? 28.140 1.167 -41.978 1.00 62.53 145 CYS A CA 1
A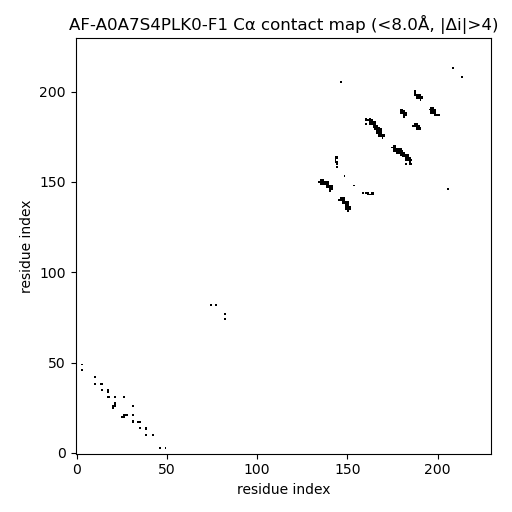TOM 1225 C C . CYS A 1 145 ? 27.512 -0.238 -41.896 1.00 62.53 145 CYS A C 1
ATOM 1227 O O . CYS A 1 145 ? 28.237 -1.224 -41.849 1.00 62.53 145 CYS A O 1
ATOM 1229 N N . GLY A 1 146 ? 26.179 -0.347 -41.853 1.00 61.59 146 GLY A N 1
ATOM 1230 C CA . GLY A 1 146 ? 25.460 -1.622 -41.740 1.00 61.59 146 GLY A CA 1
ATOM 1231 C C . GLY A 1 146 ? 25.587 -2.320 -40.381 1.00 61.59 146 GLY A C 1
ATOM 1232 O O . GLY A 1 146 ? 24.949 -3.347 -40.177 1.00 61.59 146 GLY A O 1
ATOM 1233 N N . GLN A 1 147 ? 26.373 -1.779 -39.445 1.00 62.75 147 GLN A N 1
ATOM 1234 C CA . GLN A 1 147 ? 26.568 -2.376 -38.123 1.00 62.75 147 GLN A CA 1
ATOM 1235 C C . GLN A 1 147 ? 25.352 -2.159 -37.225 1.00 62.75 147 GLN A C 1
ATOM 1237 O O . GLN A 1 147 ? 24.720 -1.096 -37.252 1.00 62.75 147 GLN A O 1
ATOM 1242 N N . VAL A 1 148 ? 25.044 -3.172 -36.417 1.00 61.12 148 VAL A N 1
ATOM 1243 C CA . VAL A 1 148 ? 24.027 -3.092 -35.368 1.00 61.12 148 VAL A CA 1
ATOM 1244 C C . VAL A 1 148 ? 24.641 -2.423 -34.139 1.00 61.12 148 VAL A C 1
ATOM 1246 O O . VAL A 1 148 ? 25.749 -2.757 -33.731 1.00 61.12 148 VAL A O 1
ATOM 1249 N N . TYR A 1 149 ? 23.927 -1.465 -33.562 1.00 68.06 149 TYR A N 1
ATOM 1250 C CA . TYR A 1 149 ? 24.319 -0.730 -32.368 1.00 68.06 149 TYR A CA 1
ATOM 1251 C C . TYR A 1 149 ? 23.110 -0.527 -31.454 1.00 68.06 149 TYR A C 1
ATOM 1253 O O . TYR A 1 149 ? 21.964 -0.569 -31.900 1.00 68.06 149 TYR A O 1
ATOM 1261 N N . THR A 1 150 ? 23.353 -0.252 -30.178 1.00 76.56 150 THR A N 1
ATOM 1262 C CA . THR A 1 150 ? 22.321 0.207 -29.235 1.00 76.56 150 THR A CA 1
ATOM 1263 C C . THR A 1 150 ? 22.528 1.685 -28.931 1.00 76.56 150 THR A C 1
ATOM 1265 O O . THR A 1 150 ? 23.638 2.199 -29.055 1.00 76.56 150 THR A O 1
ATOM 1268 N N . ASN A 1 151 ? 21.489 2.409 -28.516 1.00 76.12 151 ASN A N 1
ATOM 1269 C CA . ASN A 1 151 ? 21.651 3.817 -28.131 1.00 76.12 151 ASN A CA 1
ATOM 1270 C C . ASN A 1 151 ? 22.620 3.990 -26.943 1.00 76.12 151 ASN A C 1
ATOM 1272 O O . ASN A 1 151 ? 23.270 5.024 -26.843 1.00 76.12 151 ASN A O 1
ATOM 1276 N N . ALA A 1 152 ? 22.765 2.971 -26.088 1.00 73.44 152 ALA A N 1
ATOM 1277 C CA . ALA A 1 152 ? 23.752 2.945 -25.007 1.00 73.44 152 ALA A CA 1
ATOM 1278 C C . ALA A 1 152 ? 25.211 2.869 -25.504 1.00 73.44 152 ALA A C 1
ATOM 1280 O O . ALA A 1 152 ? 26.112 3.431 -24.883 1.00 73.44 152 ALA A O 1
ATOM 1281 N N . THR A 1 153 ? 25.453 2.174 -26.619 1.00 68.38 153 THR A N 1
ATOM 1282 C CA . THR A 1 153 ? 26.796 1.961 -27.193 1.00 68.38 153 THR A CA 1
ATOM 1283 C C . THR A 1 153 ? 27.133 2.956 -28.304 1.00 68.38 153 THR A C 1
ATOM 1285 O O . THR A 1 153 ? 28.304 3.171 -28.613 1.00 68.3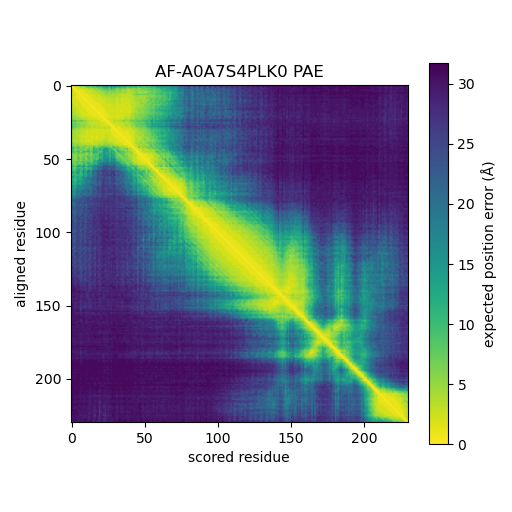8 153 THR A O 1
ATOM 1288 N N . ASN A 1 154 ? 26.124 3.614 -28.878 1.00 70.31 154 ASN A N 1
ATOM 1289 C CA . ASN A 1 154 ? 26.291 4.603 -29.932 1.00 70.31 154 ASN A CA 1
ATOM 1290 C C . ASN A 1 154 ? 26.865 5.910 -29.385 1.00 70.31 154 ASN A C 1
ATOM 1292 O O . ASN A 1 154 ? 26.179 6.677 -28.709 1.00 70.31 154 ASN A O 1
ATOM 1296 N N . ARG A 1 155 ? 28.121 6.191 -29.725 1.00 70.00 155 ARG A N 1
ATOM 1297 C CA . ARG A 1 155 ? 28.784 7.459 -29.411 1.00 70.00 155 ARG A CA 1
ATOM 1298 C C . ARG A 1 155 ? 29.083 8.236 -30.694 1.00 70.00 155 ARG A C 1
ATOM 1300 O O . ARG A 1 155 ? 29.357 7.617 -31.728 1.00 70.00 155 ARG A O 1
ATOM 1307 N N . PRO A 1 156 ? 29.089 9.581 -30.652 1.00 64.06 156 PRO A N 1
ATOM 1308 C CA . PRO A 1 156 ? 29.584 10.382 -31.766 1.00 64.06 156 PRO A CA 1
ATOM 1309 C C . PRO A 1 156 ? 30.989 9.915 -32.180 1.00 64.06 156 PRO A C 1
ATOM 1311 O O . PRO A 1 156 ? 31.876 9.805 -31.338 1.00 64.06 156 PRO A O 1
ATOM 1314 N N . GLY A 1 157 ? 31.180 9.594 -33.463 1.00 62.03 157 GLY A N 1
ATOM 1315 C CA . GLY A 1 157 ? 32.468 9.133 -34.005 1.00 62.03 157 GLY A CA 1
ATOM 1316 C C . GLY A 1 157 ? 32.741 7.623 -33.931 1.00 62.0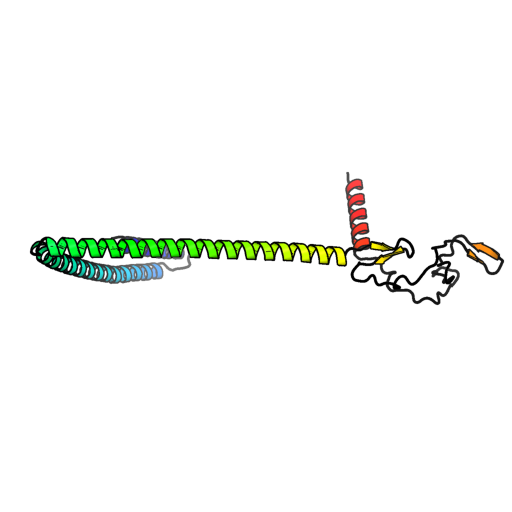3 157 GLY A C 1
ATOM 1317 O O . GLY A 1 157 ? 33.745 7.183 -34.478 1.00 62.03 157 GLY A O 1
ATOM 1318 N N . PHE A 1 158 ? 31.857 6.810 -33.336 1.00 64.44 158 PHE A N 1
ATOM 1319 C CA . PHE A 1 158 ? 32.043 5.348 -33.268 1.00 64.44 158 PHE A CA 1
ATOM 1320 C C . PHE A 1 158 ? 31.861 4.649 -34.629 1.00 64.44 158 PHE A C 1
ATOM 1322 O O . PHE A 1 158 ? 32.396 3.571 -34.876 1.00 64.44 158 PHE A O 1
ATOM 1329 N N . CYS A 1 159 ? 31.129 5.281 -35.552 1.00 65.06 159 CYS A N 1
ATOM 1330 C CA . CYS A 1 159 ? 31.020 4.824 -36.935 1.00 65.06 159 CYS A CA 1
ATOM 1331 C C . CYS A 1 159 ? 32.363 5.033 -37.659 1.00 65.06 159 CYS A C 1
ATOM 1333 O O . CYS A 1 159 ? 32.605 6.093 -38.235 1.00 65.06 159 CYS A O 1
ATOM 1335 N N . MET A 1 160 ? 33.225 4.011 -37.635 1.00 62.47 160 MET A N 1
ATOM 1336 C CA . MET A 1 160 ? 34.619 4.101 -38.095 1.00 62.47 160 MET A CA 1
ATOM 1337 C C . MET A 1 160 ? 34.793 4.286 -39.610 1.00 62.47 160 MET A C 1
ATOM 1339 O O . MET A 1 160 ? 35.827 4.783 -40.053 1.00 62.47 160 MET A O 1
ATOM 1343 N N . HIS A 1 161 ? 33.795 3.924 -40.422 1.00 58.38 161 HIS A N 1
ATOM 1344 C CA . HIS A 1 161 ? 33.870 4.062 -41.877 1.00 58.38 161 HIS A CA 1
ATOM 1345 C C . HIS A 1 161 ? 32.895 5.118 -42.395 1.00 58.38 161 HIS A C 1
ATOM 1347 O O . HIS A 1 161 ? 31.676 5.003 -42.271 1.00 58.38 161 HIS A O 1
ATOM 1353 N N . THR A 1 162 ? 33.447 6.148 -43.033 1.00 59.47 162 THR A N 1
ATOM 1354 C CA . THR A 1 162 ? 32.689 7.180 -43.754 1.00 59.47 162 THR A CA 1
ATOM 1355 C C . THR A 1 162 ? 32.451 6.798 -45.222 1.00 59.47 162 THR A C 1
ATOM 1357 O O . THR A 1 162 ? 31.728 7.486 -45.942 1.00 59.47 162 THR A O 1
ATOM 1360 N N . GLY A 1 163 ? 33.027 5.697 -45.701 1.00 57.81 163 GLY A N 1
ATOM 1361 C CA . GLY A 1 163 ? 32.854 5.203 -47.067 1.00 57.81 163 GLY A CA 1
ATOM 1362 C C . GLY A 1 163 ? 31.462 4.627 -47.318 1.00 57.81 163 GLY A C 1
ATOM 1363 O O . GLY A 1 163 ? 30.726 4.324 -46.383 1.00 57.81 163 GLY A O 1
ATOM 1364 N N . LYS A 1 164 ? 31.099 4.464 -48.591 1.00 58.25 164 LYS A N 1
ATOM 1365 C CA . LYS A 1 164 ? 29.970 3.614 -48.986 1.00 58.25 164 LYS A CA 1
ATOM 1366 C C . LYS A 1 164 ? 30.458 2.169 -49.074 1.00 58.25 164 LYS A C 1
ATOM 1368 O O . LYS A 1 164 ? 31.639 1.929 -49.330 1.00 58.25 164 LYS A O 1
ATOM 1373 N N . TRP A 1 165 ? 29.545 1.228 -48.878 1.00 59.03 165 TRP A N 1
ATOM 1374 C CA . TRP A 1 165 ? 29.801 -0.171 -49.190 1.00 59.03 165 TRP A CA 1
ATOM 1375 C C . TRP A 1 165 ? 29.873 -0.336 -50.711 1.00 59.03 165 TRP A C 1
ATOM 1377 O O . TRP A 1 165 ? 28.959 0.098 -51.417 1.00 59.03 165 TRP A O 1
ATOM 1387 N N . ALA A 1 166 ? 30.959 -0.916 -51.217 1.00 59.72 166 ALA A N 1
ATOM 1388 C CA . ALA A 1 166 ? 31.119 -1.252 -52.627 1.00 59.72 166 ALA A CA 1
ATOM 1389 C C . ALA A 1 166 ? 31.343 -2.759 -52.776 1.00 59.72 166 ALA A C 1
ATOM 1391 O O . ALA A 1 166 ? 32.024 -3.377 -51.961 1.00 59.72 166 ALA A O 1
ATOM 1392 N N . ASN A 1 167 ? 30.749 -3.332 -53.821 1.00 62.50 167 ASN A N 1
ATOM 1393 C CA . ASN A 1 167 ? 30.873 -4.739 -54.206 1.00 62.50 167 ASN A CA 1
ATOM 1394 C C . ASN A 1 167 ? 31.622 -4.913 -55.539 1.00 62.50 167 ASN A C 1
ATOM 1396 O O . ASN A 1 167 ? 31.536 -5.957 -56.174 1.00 62.50 167 ASN A O 1
ATOM 1400 N N . TRP A 1 168 ? 32.322 -3.879 -56.000 1.00 61.03 168 TRP A N 1
ATOM 1401 C CA . TRP A 1 168 ? 33.096 -3.909 -57.232 1.00 61.03 168 TRP A CA 1
ATOM 1402 C C . TRP A 1 168 ? 34.412 -3.174 -57.016 1.00 61.03 168 TRP A C 1
ATOM 1404 O O . TRP A 1 168 ? 34.430 -2.117 -56.394 1.00 61.03 168 TRP A O 1
ATOM 1414 N N . GLY A 1 169 ? 35.503 -3.713 -57.549 1.00 63.22 169 GLY A N 1
ATOM 1415 C CA . GLY A 1 169 ? 36.812 -3.057 -57.577 1.00 63.22 169 GLY A CA 1
ATOM 1416 C C . GLY A 1 169 ? 37.548 -3.366 -58.874 1.00 63.22 169 GLY A C 1
ATOM 1417 O O . GLY A 1 169 ? 36.989 -4.008 -59.759 1.00 63.22 169 GLY A O 1
ATOM 1418 N N . THR A 1 170 ? 38.793 -2.921 -58.995 1.00 59.97 170 THR A N 1
ATOM 1419 C CA . THR A 1 170 ? 39.680 -3.263 -60.115 1.00 59.97 170 THR A CA 1
ATOM 1420 C C . THR A 1 170 ? 40.825 -4.148 -59.629 1.00 59.97 170 THR A C 1
ATOM 1422 O O . THR A 1 170 ? 41.419 -3.872 -58.586 1.00 59.97 170 THR A O 1
ATOM 1425 N N . ASP A 1 171 ? 41.113 -5.232 -60.354 1.00 62.78 171 ASP A N 1
ATOM 1426 C CA . ASP A 1 171 ? 42.270 -6.090 -60.084 1.00 62.78 171 ASP A CA 1
ATOM 1427 C C . ASP A 1 171 ? 43.597 -5.382 -60.434 1.00 62.78 171 ASP A C 1
ATOM 1429 O O . ASP A 1 171 ? 43.620 -4.261 -60.951 1.00 62.78 171 ASP A O 1
ATOM 1433 N N . ARG A 1 172 ? 44.733 -6.048 -60.175 1.00 54.84 172 ARG A N 1
ATOM 1434 C CA . ARG A 1 172 ? 46.076 -5.533 -60.520 1.00 54.84 172 ARG A CA 1
ATOM 1435 C C . ARG A 1 172 ? 46.282 -5.307 -62.026 1.00 54.84 172 ARG A C 1
ATOM 1437 O O . ARG A 1 172 ? 47.231 -4.631 -62.400 1.00 54.84 172 ARG A O 1
ATOM 1444 N N . ASN A 1 173 ? 45.397 -5.842 -62.863 1.00 60.50 173 ASN A N 1
ATOM 1445 C CA . ASN A 1 173 ? 45.415 -5.719 -64.316 1.00 60.50 173 ASN A CA 1
ATOM 1446 C C . ASN A 1 173 ? 44.366 -4.710 -64.827 1.00 60.50 173 ASN A C 1
ATOM 1448 O O . ASN A 1 173 ? 44.130 -4.632 -66.032 1.00 60.50 173 ASN A O 1
ATOM 1452 N N . GLY A 1 174 ? 43.713 -3.955 -63.933 1.00 64.12 174 GLY A N 1
ATOM 1453 C CA . GLY A 1 174 ? 42.705 -2.951 -64.277 1.00 64.12 174 GLY A CA 1
ATOM 1454 C C . GLY A 1 174 ? 41.336 -3.511 -64.683 1.00 64.12 174 GLY A C 1
ATOM 1455 O O . GLY A 1 174 ? 40.487 -2.748 -65.141 1.00 64.12 174 GLY A O 1
ATOM 1456 N N . LYS A 1 175 ? 41.078 -4.811 -64.511 1.00 66.50 175 LYS A N 1
ATOM 1457 C CA . LYS A 1 175 ? 39.781 -5.438 -64.810 1.00 66.50 175 LYS A CA 1
ATOM 1458 C C . LYS A 1 175 ? 38.825 -5.296 -63.634 1.00 66.50 175 LYS A C 1
ATOM 1460 O O . LYS A 1 175 ? 39.215 -5.475 -62.482 1.00 66.50 175 LYS A O 1
ATOM 1465 N N . LYS A 1 176 ? 37.555 -5.000 -63.922 1.00 59.50 176 LYS A N 1
ATOM 1466 C CA . LYS A 1 176 ? 36.498 -4.921 -62.908 1.00 59.50 176 LYS A CA 1
ATOM 1467 C C . LYS A 1 176 ? 36.240 -6.310 -62.313 1.00 59.50 176 LYS A C 1
ATOM 1469 O O . LYS A 1 176 ? 35.972 -7.256 -63.047 1.00 59.50 176 LYS A O 1
ATOM 1474 N N . VAL A 1 177 ? 36.282 -6.415 -60.991 1.00 62.81 177 VAL A N 1
ATOM 1475 C CA . VAL A 1 177 ? 35.953 -7.624 -60.232 1.00 62.81 177 VAL A CA 1
ATOM 1476 C C . VAL A 1 177 ? 34.712 -7.330 -59.401 1.00 62.81 177 VAL A C 1
ATOM 1478 O O . VAL A 1 177 ? 34.752 -6.489 -58.505 1.00 62.81 177 VAL A O 1
ATOM 1481 N N . GLU A 1 178 ? 33.607 -8.009 -59.700 1.00 51.41 178 GLU A N 1
ATOM 1482 C CA . GLU A 1 178 ? 32.275 -7.754 -59.118 1.00 51.41 178 GLU A CA 1
ATOM 1483 C C . GLU A 1 178 ? 32.014 -8.499 -57.792 1.00 51.41 178 GLU A C 1
ATOM 1485 O O . GLU A 1 178 ? 30.873 -8.692 -57.386 1.00 51.41 178 GLU A O 1
ATOM 1490 N N . TRP A 1 179 ? 33.086 -8.889 -57.094 1.00 55.91 179 TRP A N 1
ATOM 1491 C CA . TRP A 1 179 ? 33.034 -9.638 -55.827 1.00 55.91 179 TRP A CA 1
ATOM 1492 C C . TRP A 1 179 ? 34.020 -9.108 -54.776 1.00 55.91 179 TRP A C 1
ATOM 1494 O O . TRP A 1 179 ? 34.374 -9.807 -53.829 1.00 55.91 179 TRP A O 1
ATOM 1504 N N . LEU A 1 180 ? 34.495 -7.871 -54.949 1.00 56.50 180 LEU A N 1
ATOM 1505 C CA . LEU A 1 180 ? 35.360 -7.198 -53.982 1.00 56.50 180 LEU A CA 1
ATOM 1506 C C . LEU A 1 180 ? 34.498 -6.393 -53.014 1.00 56.50 180 LEU A C 1
ATOM 1508 O O . LEU A 1 180 ? 33.974 -5.342 -53.380 1.00 56.50 180 LEU A O 1
ATOM 1512 N N . PHE A 1 181 ? 34.372 -6.879 -51.781 1.00 57.38 181 PHE A N 1
ATOM 1513 C CA . PHE A 1 181 ? 33.684 -6.168 -50.708 1.00 57.38 181 PHE A CA 1
ATOM 1514 C C . PHE A 1 181 ? 34.670 -5.261 -49.973 1.00 57.38 181 PHE A C 1
ATOM 1516 O O . PHE A 1 181 ? 35.605 -5.737 -49.324 1.00 57.38 181 PHE A O 1
ATOM 1523 N N . TYR A 1 182 ? 34.493 -3.945 -50.094 1.00 57.81 182 TYR A N 1
ATOM 1524 C CA . TYR A 1 182 ? 35.319 -2.976 -49.373 1.00 57.81 182 TYR A CA 1
ATOM 1525 C C . TYR A 1 182 ? 34.573 -1.678 -49.058 1.00 57.81 182 TYR A C 1
ATOM 1527 O O . TYR A 1 182 ? 33.595 -1.300 -49.709 1.00 57.81 182 TYR A O 1
ATOM 1535 N N . TRP A 1 183 ? 35.093 -0.951 -48.069 1.00 58.53 183 TRP A N 1
ATOM 1536 C CA . TRP A 1 183 ? 34.665 0.410 -47.748 1.00 58.53 183 TRP A CA 1
ATOM 1537 C C . TRP A 1 183 ? 35.384 1.428 -48.631 1.00 58.53 183 TRP A C 1
ATOM 1539 O O . TRP A 1 183 ? 36.615 1.507 -48.617 1.00 58.53 183 TRP A O 1
ATOM 1549 N N . THR A 1 184 ? 34.648 2.271 -49.363 1.00 58.12 184 THR A N 1
ATOM 1550 C CA . THR A 1 184 ? 35.270 3.220 -50.310 1.00 58.12 184 THR A CA 1
ATOM 1551 C C . THR A 1 184 ? 36.202 4.250 -49.664 1.00 58.12 184 THR A C 1
ATOM 1553 O O . THR A 1 184 ? 37.046 4.801 -50.362 1.00 58.12 184 THR A O 1
ATOM 1556 N N . CYS A 1 185 ? 36.080 4.520 -48.359 1.00 48.75 185 CYS A N 1
ATOM 1557 C CA . CYS A 1 185 ? 36.924 5.496 -47.658 1.00 48.75 185 CYS A CA 1
ATOM 1558 C C . CYS A 1 185 ? 38.349 5.001 -47.394 1.00 48.75 185 CYS A C 1
ATOM 1560 O O . CYS A 1 185 ? 39.261 5.814 -47.326 1.00 48.75 185 CYS A O 1
ATOM 1562 N N . CYS A 1 186 ? 38.546 3.694 -47.230 1.00 51.59 186 CYS A N 1
ATOM 1563 C CA . CYS A 1 186 ? 39.838 3.118 -46.845 1.00 51.59 186 CYS A CA 1
ATOM 1564 C C . CYS A 1 186 ? 40.305 2.001 -47.782 1.00 51.59 186 CYS A C 1
ATOM 1566 O O . CYS A 1 186 ? 41.420 1.518 -47.622 1.00 51.59 186 CYS A O 1
ATOM 1568 N N . LYS A 1 187 ? 39.473 1.583 -48.752 1.00 54.00 187 LYS A N 1
ATOM 1569 C CA . LYS A 1 187 ? 39.724 0.434 -49.640 1.00 54.00 187 LYS A CA 1
ATOM 1570 C C . LYS A 1 187 ? 40.163 -0.825 -48.875 1.00 54.00 187 LYS A C 1
ATOM 1572 O O . LYS A 1 187 ? 40.830 -1.687 -49.442 1.00 54.00 187 LYS A O 1
ATOM 1577 N N . SER A 1 188 ? 39.789 -0.935 -47.596 1.00 53.19 188 SER A N 1
ATOM 1578 C CA . SER A 1 188 ? 40.066 -2.116 -46.790 1.00 53.19 188 SER A CA 1
ATOM 1579 C C . SER A 1 188 ? 39.174 -3.240 -47.303 1.00 53.19 188 SER A C 1
ATOM 1581 O O . SER A 1 188 ? 37.949 -3.191 -47.199 1.00 53.19 188 SER A O 1
ATOM 1583 N N . GLN A 1 189 ? 39.808 -4.205 -47.962 1.00 51.00 189 GLN A N 1
ATOM 1584 C CA . GLN A 1 189 ? 39.154 -5.376 -48.529 1.00 51.00 189 GLN A CA 1
ATOM 1585 C C . GLN A 1 189 ? 38.760 -6.302 -47.385 1.00 51.00 189 GLN A C 1
ATOM 1587 O O . GLN A 1 189 ? 39.628 -6.718 -46.629 1.00 51.00 189 GLN A O 1
ATOM 1592 N N . ALA A 1 190 ? 37.481 -6.627 -47.247 1.00 48.31 190 ALA A N 1
ATOM 1593 C CA . ALA A 1 190 ? 37.037 -7.694 -46.361 1.00 48.31 190 ALA A CA 1
ATOM 1594 C C . ALA A 1 190 ? 36.869 -8.955 -47.216 1.00 48.31 190 ALA A C 1
ATOM 1596 O O . ALA A 1 190 ? 35.796 -9.182 -47.774 1.00 48.31 190 ALA A O 1
ATOM 1597 N N . TYR A 1 191 ? 37.934 -9.742 -47.403 1.00 46.25 191 TYR A N 1
ATOM 1598 C CA . TYR A 1 191 ? 37.805 -11.012 -48.120 1.00 46.25 191 TYR A CA 1
ATOM 1599 C C . TYR A 1 191 ? 38.785 -12.089 -47.642 1.00 46.25 191 TYR A C 1
ATOM 1601 O O . TYR A 1 191 ? 39.956 -12.077 -48.006 1.00 46.25 191 TYR A O 1
ATOM 1609 N N . GLU A 1 192 ? 38.265 -13.079 -46.913 1.00 43.66 192 GLU A N 1
ATOM 1610 C CA . GLU A 1 192 ? 38.830 -14.431 -46.859 1.00 43.66 192 GLU A CA 1
ATOM 1611 C C . GLU A 1 192 ? 38.120 -15.272 -47.926 1.00 43.66 192 GLU A C 1
ATOM 1613 O O . GLU A 1 192 ? 37.085 -15.888 -47.692 1.00 43.66 192 GLU A O 1
ATOM 1618 N N . GLY A 1 193 ? 38.654 -15.270 -49.136 1.00 39.66 193 GLY A N 1
ATOM 1619 C CA . GLY A 1 193 ? 38.338 -16.292 -50.127 1.00 39.66 193 GLY A CA 1
ATOM 1620 C C . GLY A 1 193 ? 39.594 -16.633 -50.920 1.00 39.66 193 GLY A C 1
ATOM 1621 O O . GLY A 1 193 ? 40.673 -16.136 -50.582 1.00 39.66 193 GLY A O 1
ATOM 1622 N N . PRO A 1 194 ? 39.498 -17.470 -51.967 1.00 36.19 194 PRO A N 1
ATOM 1623 C CA . PRO A 1 194 ? 40.637 -18.201 -52.541 1.00 36.19 194 PRO A CA 1
ATOM 1624 C C . PRO A 1 194 ? 41.766 -17.325 -53.121 1.00 36.19 194 PRO A C 1
ATOM 1626 O O . PRO A 1 194 ? 42.808 -17.845 -53.499 1.00 36.19 194 PRO A O 1
ATOM 1629 N N . ALA A 1 195 ? 41.582 -16.004 -53.172 1.00 37.84 195 ALA A N 1
ATOM 1630 C CA . ALA A 1 195 ? 42.555 -15.026 -53.647 1.00 37.84 195 ALA A CA 1
ATOM 1631 C C . ALA A 1 195 ? 43.431 -14.378 -52.546 1.00 37.84 195 ALA A C 1
ATOM 1633 O O . ALA A 1 195 ? 44.226 -13.500 -52.871 1.00 37.84 195 ALA A O 1
ATOM 1634 N N . GLY A 1 196 ? 43.314 -14.779 -51.270 1.00 37.94 196 GLY A N 1
ATOM 1635 C CA . GLY A 1 196 ? 44.288 -14.419 -50.221 1.00 37.94 196 GLY A CA 1
ATOM 1636 C C . GLY A 1 196 ? 44.423 -12.917 -49.914 1.00 37.94 196 GLY A C 1
ATOM 1637 O O . GLY A 1 196 ? 45.537 -12.398 -49.849 1.00 37.94 196 GLY A O 1
ATOM 1638 N N . GLY A 1 197 ? 43.308 -12.201 -49.739 1.00 36.22 197 GLY A N 1
ATOM 1639 C CA . GLY A 1 197 ? 43.320 -10.785 -49.356 1.00 36.22 197 GLY A CA 1
ATOM 1640 C C . GLY A 1 197 ? 43.480 -10.587 -47.845 1.00 36.22 197 GLY A C 1
ATOM 1641 O O . GLY A 1 197 ? 42.708 -11.132 -47.064 1.00 36.22 197 GLY A O 1
ATOM 1642 N N . PHE A 1 198 ? 44.450 -9.773 -47.421 1.00 36.88 198 PHE A N 1
ATOM 1643 C CA . PHE A 1 198 ? 44.596 -9.348 -46.023 1.00 36.88 198 PHE A CA 1
ATOM 1644 C C . PHE A 1 198 ? 43.972 -7.963 -45.813 1.00 36.88 198 PHE A C 1
ATOM 1646 O O . PHE A 1 198 ? 44.315 -7.003 -46.506 1.00 36.88 198 PHE A O 1
ATOM 1653 N N . SER A 1 199 ? 43.082 -7.842 -44.827 1.00 39.81 199 SER A N 1
ATOM 1654 C CA . SER A 1 199 ? 42.541 -6.560 -44.374 1.00 39.81 199 SER A CA 1
ATOM 1655 C C . SER A 1 199 ? 43.432 -5.952 -43.286 1.00 39.81 199 SER A C 1
ATOM 1657 O O . SER A 1 199 ? 43.637 -6.569 -42.246 1.00 39.81 199 SER A O 1
ATOM 1659 N N . LEU A 1 200 ? 43.905 -4.715 -43.476 1.00 36.88 200 LEU A N 1
ATOM 1660 C CA . LEU A 1 200 ? 44.621 -3.940 -42.442 1.00 36.88 200 LEU A CA 1
ATOM 1661 C C . LEU A 1 200 ? 43.691 -3.282 -41.405 1.00 36.88 200 LEU A C 1
ATOM 1663 O O . LEU A 1 200 ? 44.164 -2.646 -40.467 1.00 36.88 200 LEU A O 1
ATOM 1667 N N . CYS A 1 201 ? 42.371 -3.413 -41.554 1.00 40.66 201 CYS A N 1
ATOM 1668 C CA . CYS A 1 201 ? 41.442 -3.070 -40.482 1.00 40.66 201 CYS A CA 1
ATOM 1669 C C . CYS A 1 201 ? 41.277 -4.302 -39.585 1.00 40.66 201 CYS A C 1
ATOM 1671 O O . CYS A 1 201 ? 41.010 -5.377 -40.130 1.00 40.66 201 CYS A O 1
ATOM 1673 N N . PRO A 1 202 ? 41.416 -4.180 -38.250 1.00 41.41 202 PRO A N 1
ATOM 1674 C CA . PRO A 1 202 ? 41.115 -5.290 -37.360 1.00 41.41 202 PRO A CA 1
ATOM 1675 C C . PRO A 1 202 ? 39.688 -5.755 -37.650 1.00 41.41 202 PRO A C 1
ATOM 1677 O O . PRO A 1 202 ? 38.764 -4.939 -37.709 1.00 41.41 202 PRO A O 1
ATOM 1680 N N . ARG A 1 203 ? 39.532 -7.059 -37.894 1.00 40.84 203 ARG A N 1
ATOM 1681 C CA . ARG A 1 203 ? 38.235 -7.723 -38.025 1.00 40.84 203 ARG A CA 1
ATOM 1682 C C . ARG A 1 203 ? 37.494 -7.443 -36.718 1.00 40.84 203 ARG A C 1
ATOM 1684 O O . ARG A 1 203 ? 37.819 -8.032 -35.696 1.00 40.84 203 ARG A O 1
ATOM 1691 N N . SER A 1 204 ? 36.596 -6.460 -36.712 1.00 43.78 204 SER A N 1
ATOM 1692 C CA . SER A 1 204 ? 35.824 -6.147 -35.510 1.00 43.78 204 SER A CA 1
ATOM 1693 C C . SER A 1 204 ? 35.030 -7.391 -35.118 1.00 43.78 204 SER A C 1
ATOM 1695 O O . SER A 1 204 ? 34.432 -8.008 -36.000 1.00 43.78 204 SER A O 1
ATOM 1697 N N . GLU A 1 205 ? 34.953 -7.713 -33.825 1.00 40.09 205 GLU A N 1
ATOM 1698 C CA . GLU A 1 205 ? 34.114 -8.796 -33.265 1.00 40.09 205 GLU A CA 1
ATOM 1699 C C . GLU A 1 205 ? 32.628 -8.693 -33.689 1.00 40.09 205 GLU A C 1
ATOM 1701 O O . GLU A 1 205 ? 31.864 -9.642 -33.580 1.00 40.09 205 GLU A O 1
ATOM 1706 N N . ALA A 1 206 ? 32.231 -7.572 -34.301 1.00 42.88 206 ALA A N 1
ATOM 1707 C CA . ALA A 1 206 ? 30.945 -7.320 -34.953 1.00 42.88 206 ALA A CA 1
ATOM 1708 C C . ALA A 1 206 ? 30.616 -8.218 -36.174 1.00 42.88 206 ALA A C 1
ATOM 1710 O O . ALA A 1 206 ? 29.666 -7.928 -36.901 1.00 42.88 206 ALA A O 1
ATOM 1711 N N . HIS A 1 207 ? 31.396 -9.271 -36.435 1.00 44.06 207 HIS A N 1
ATOM 1712 C CA . HIS A 1 207 ? 31.093 -10.296 -37.440 1.00 44.06 207 HIS A CA 1
ATOM 1713 C C . HIS A 1 207 ? 30.533 -11.590 -36.840 1.00 44.06 207 HIS A C 1
ATOM 1715 O O . HIS A 1 207 ? 30.161 -12.488 -37.597 1.00 44.06 207 HIS A O 1
ATOM 1721 N N . GLU A 1 208 ? 30.444 -11.685 -35.513 1.00 45.91 208 GLU A N 1
ATOM 1722 C CA . GLU A 1 208 ? 29.654 -12.729 -34.877 1.00 45.91 208 GLU A CA 1
ATOM 1723 C C . GLU A 1 208 ? 28.170 -12.418 -35.064 1.00 45.91 208 GLU A C 1
ATOM 1725 O O . GLU A 1 208 ? 27.692 -11.301 -34.854 1.00 45.91 208 GLU A O 1
ATOM 1730 N N . GLU A 1 209 ? 27.439 -13.413 -35.546 1.00 45.50 209 GLU A N 1
ATOM 1731 C CA . GLU A 1 209 ? 26.012 -13.302 -35.778 1.00 45.50 209 GLU A CA 1
ATOM 1732 C C . GLU A 1 209 ? 25.307 -12.988 -34.453 1.00 45.50 209 GLU A C 1
ATOM 1734 O O . GLU A 1 209 ? 25.434 -13.747 -33.492 1.00 45.50 209 GLU A O 1
ATOM 1739 N N . SER A 1 210 ? 24.579 -11.865 -34.381 1.00 53.00 210 SER A N 1
ATOM 1740 C CA . SER A 1 210 ? 23.886 -11.476 -33.147 1.00 53.00 210 SER A CA 1
ATOM 1741 C C . SER A 1 210 ? 22.981 -12.614 -32.673 1.00 53.00 210 SER A C 1
ATOM 1743 O O . SER A 1 210 ? 22.301 -13.264 -33.476 1.00 53.00 210 SER A O 1
ATOM 1745 N N . ALA A 1 211 ? 22.897 -12.822 -31.357 1.00 57.53 211 ALA A N 1
ATOM 1746 C CA . ALA A 1 211 ? 21.961 -13.775 -30.763 1.00 57.53 211 ALA A CA 1
ATOM 1747 C C . ALA A 1 211 ? 20.519 -13.546 -31.264 1.00 57.53 211 ALA A C 1
ATOM 1749 O O . ALA A 1 211 ? 19.767 -14.501 -31.470 1.00 57.53 211 ALA A O 1
ATOM 1750 N N . ALA A 1 212 ? 20.147 -12.293 -31.554 1.00 55.38 212 ALA A N 1
ATOM 1751 C CA . ALA A 1 212 ? 18.855 -11.955 -32.140 1.00 55.38 212 ALA A CA 1
ATOM 1752 C C . ALA A 1 212 ? 18.676 -12.512 -33.567 1.00 55.38 212 ALA A C 1
ATOM 1754 O O . ALA A 1 212 ? 17.582 -12.967 -33.915 1.00 55.38 212 ALA A O 1
ATOM 1755 N N . ASP A 1 213 ? 19.728 -12.518 -34.386 1.00 52.16 213 ASP A N 1
ATOM 1756 C CA . ASP A 1 213 ? 19.711 -13.042 -35.757 1.00 52.16 213 ASP A CA 1
ATOM 1757 C C . ASP A 1 213 ? 19.722 -14.577 -35.783 1.00 52.16 213 ASP A C 1
ATOM 1759 O O . ASP A 1 213 ? 19.005 -15.196 -36.583 1.00 52.16 213 ASP A O 1
ATOM 1763 N N . VAL A 1 214 ? 20.437 -15.206 -34.844 1.00 64.12 214 VAL A N 1
ATOM 1764 C CA . VAL A 1 214 ? 20.380 -16.657 -34.595 1.00 64.12 214 VAL A CA 1
ATOM 1765 C C . VAL A 1 214 ? 18.953 -17.087 -34.246 1.00 64.12 214 VAL A C 1
ATOM 1767 O O . VAL A 1 214 ? 18.384 -17.951 -34.922 1.00 64.12 214 VAL A O 1
ATOM 1770 N N . VAL A 1 215 ? 18.321 -16.425 -33.272 1.00 68.75 215 VAL A N 1
ATOM 1771 C CA . VAL A 1 215 ? 16.942 -16.726 -32.849 1.00 68.75 215 VAL A CA 1
ATOM 1772 C C . VAL A 1 215 ? 15.946 -16.500 -33.989 1.00 68.75 215 VAL A C 1
ATOM 1774 O O . VAL A 1 215 ? 15.055 -17.325 -34.227 1.00 68.75 215 VAL A O 1
ATOM 1777 N N . ARG A 1 216 ? 16.096 -15.414 -34.757 1.00 66.25 216 ARG A N 1
ATOM 1778 C CA . ARG A 1 216 ? 15.194 -15.091 -35.874 1.00 66.25 216 ARG A CA 1
ATOM 1779 C C . ARG A 1 216 ? 15.274 -16.137 -36.990 1.00 66.25 216 ARG A C 1
ATOM 1781 O O . ARG A 1 216 ? 14.240 -16.516 -37.549 1.00 66.25 216 ARG A O 1
ATOM 1788 N N . ARG A 1 217 ? 16.472 -16.650 -37.291 1.00 75.19 217 ARG A N 1
ATOM 1789 C CA . ARG A 1 217 ? 16.682 -17.720 -38.280 1.00 75.19 217 ARG A CA 1
ATOM 1790 C C . ARG A 1 217 ? 16.135 -19.061 -37.809 1.00 75.19 217 ARG A C 1
ATOM 1792 O O . ARG A 1 217 ? 15.408 -19.687 -38.580 1.00 75.19 217 ARG A O 1
ATOM 1799 N N . GLN A 1 218 ? 16.395 -19.456 -36.562 1.00 78.62 218 GLN A N 1
ATOM 1800 C CA . GLN A 1 218 ? 15.824 -20.676 -35.977 1.00 78.62 218 GLN A CA 1
ATOM 1801 C C . GLN A 1 218 ? 14.292 -20.634 -36.005 1.00 78.62 218 GLN A C 1
ATOM 1803 O O . GLN A 1 218 ? 13.645 -21.557 -36.496 1.00 78.62 218 GLN A O 1
ATOM 1808 N N . THR A 1 219 ? 13.696 -19.507 -35.612 1.00 81.75 219 THR A N 1
ATOM 1809 C CA . THR A 1 219 ? 12.237 -19.320 -35.658 1.00 81.75 219 THR A CA 1
ATOM 1810 C C . THR A 1 219 ? 11.689 -19.427 -37.087 1.00 81.75 219 THR A C 1
ATOM 1812 O O . THR A 1 219 ? 10.632 -20.016 -37.320 1.00 81.75 219 THR A O 1
ATOM 1815 N N . LYS A 1 220 ? 12.401 -18.875 -38.079 1.00 83.25 220 LYS A N 1
ATOM 1816 C CA . LYS A 1 220 ? 12.007 -18.947 -39.495 1.00 83.25 220 LYS A CA 1
ATOM 1817 C C . LYS A 1 220 ? 12.117 -20.370 -40.053 1.00 83.25 220 LYS A C 1
ATOM 1819 O O . LYS A 1 220 ? 11.261 -20.764 -40.844 1.00 83.25 220 LYS A O 1
ATOM 1824 N N . GLN A 1 221 ? 13.127 -21.135 -39.640 1.00 79.81 221 GLN A N 1
ATOM 1825 C CA . GLN A 1 221 ? 13.274 -22.548 -40.001 1.00 79.81 221 GLN A CA 1
ATOM 1826 C C . GLN A 1 221 ? 12.155 -23.400 -39.394 1.00 79.81 221 GLN A C 1
ATOM 1828 O O . GLN A 1 221 ? 11.511 -24.145 -40.129 1.00 79.81 221 GLN A O 1
ATOM 1833 N N . LEU A 1 222 ? 11.839 -23.212 -38.108 1.00 85.19 222 LEU A N 1
ATOM 1834 C CA . LEU A 1 222 ? 10.739 -23.915 -37.437 1.00 85.19 222 LEU A CA 1
ATOM 1835 C C . LEU A 1 222 ? 9.387 -23.653 -38.117 1.00 85.19 222 LEU A C 1
ATOM 1837 O O . LEU A 1 222 ? 8.635 -24.587 -38.380 1.00 85.19 222 LEU A O 1
ATOM 1841 N N . LYS A 1 223 ? 9.103 -22.399 -38.496 1.00 84.88 223 LYS A N 1
ATOM 1842 C CA . LYS A 1 223 ? 7.871 -22.047 -39.227 1.00 84.88 223 LYS A CA 1
ATOM 1843 C C . LYS A 1 223 ? 7.790 -22.676 -40.619 1.00 84.88 223 LYS A C 1
ATOM 1845 O O . LYS A 1 223 ? 6.698 -23.009 -41.066 1.00 84.88 223 LYS A O 1
ATOM 1850 N N . ARG A 1 224 ? 8.920 -22.822 -41.319 1.00 81.81 224 ARG A N 1
ATOM 1851 C CA . ARG A 1 224 ? 8.965 -23.503 -42.624 1.00 81.81 224 ARG A CA 1
ATOM 1852 C C . ARG A 1 224 ? 8.750 -25.008 -42.477 1.00 81.81 224 ARG A C 1
ATOM 1854 O O . ARG A 1 224 ? 7.967 -25.558 -43.236 1.00 81.81 224 ARG A O 1
ATOM 1861 N N . ALA A 1 225 ? 9.380 -25.629 -41.481 1.00 77.56 225 ALA A N 1
ATOM 1862 C CA . ALA A 1 225 ? 9.221 -27.053 -41.189 1.00 77.56 225 ALA A CA 1
ATOM 1863 C C . ALA A 1 225 ? 7.794 -27.413 -40.738 1.00 77.56 225 ALA A C 1
ATOM 1865 O O . ALA A 1 225 ? 7.302 -28.486 -41.069 1.00 77.56 225 ALA A O 1
ATOM 1866 N N . ALA A 1 226 ? 7.119 -26.517 -40.008 1.00 77.94 226 ALA A N 1
ATOM 1867 C CA . ALA A 1 226 ? 5.715 -26.693 -39.639 1.00 77.94 226 ALA A CA 1
ATOM 1868 C C . ALA A 1 226 ? 4.789 -26.666 -40.867 1.00 77.94 226 ALA A C 1
ATOM 1870 O O . ALA A 1 226 ? 3.913 -27.510 -40.985 1.00 77.94 226 ALA A O 1
ATOM 1871 N N . ARG A 1 227 ? 5.034 -25.755 -41.819 1.00 78.12 227 ARG A N 1
ATOM 1872 C CA . ARG A 1 227 ? 4.243 -25.631 -43.058 1.00 78.12 227 ARG A CA 1
ATOM 1873 C C . ARG A 1 227 ? 4.486 -26.735 -44.083 1.00 78.12 227 ARG A C 1
ATOM 1875 O O . ARG A 1 227 ? 3.687 -26.883 -44.989 1.00 78.12 227 ARG A O 1
ATOM 1882 N N . SER A 1 228 ? 5.603 -27.455 -43.996 1.00 65.88 228 SER A N 1
ATOM 1883 C CA . SER A 1 228 ? 5.894 -28.593 -44.879 1.00 65.88 228 SER A CA 1
ATOM 1884 C C . SER A 1 228 ? 5.373 -29.929 -44.335 1.00 65.88 228 SER A C 1
ATOM 1886 O O . SER A 1 228 ? 5.643 -30.963 -44.937 1.00 65.88 228 SER A O 1
ATOM 1888 N N . LYS A 1 229 ? 4.735 -29.923 -43.157 1.00 63.81 229 LYS A N 1
ATOM 1889 C CA . LYS A 1 229 ? 4.109 -31.092 -42.519 1.00 63.81 229 LYS A CA 1
ATOM 1890 C C . LYS A 1 229 ? 2.571 -31.035 -42.539 1.00 63.81 229 LYS A C 1
ATOM 1892 O O . LYS A 1 229 ? 1.950 -31.971 -42.044 1.00 63.81 229 LYS A O 1
ATOM 1897 N N . GLU A 1 230 ? 2.000 -29.960 -43.080 1.00 49.50 230 GLU A N 1
ATOM 1898 C CA . GLU A 1 230 ? 0.598 -29.843 -43.516 1.00 49.50 230 GLU A CA 1
ATOM 1899 C C . GLU A 1 230 ? 0.518 -30.149 -45.015 1.00 49.50 230 GLU A C 1
ATOM 1901 O O . GLU A 1 230 ? -0.479 -30.777 -45.426 1.00 49.50 230 GLU A O 1
#

Mean predicted aligned error: 20.8 Å

Foldseek 3Di:
DVVLVVLVVVLVVVLVVLVVCVVVVVADPVRSVVSNVVSVVVSVVVVVVVVVVVVVVVVVVVVVVVVVVVVVVVVVPDDPVVVVVVVVVVVVVVVVVVVVVVVVVVVVVVVVVVVVVVVVVVVVVVVVVVVVVCQQQDWDADPAQRFIDGVVGDDVCPSPAPFHWAQWDADPVRDIDRHFTDGPVPSQTDDDDPVDHDGPDPPPPSPPDDPVNVVVVVVVVVVVVVVVVD

Secondary structure (DSSP, 8-state):
-HHHHHHHHHHHHHHHHHHHHHHTTSS-HHHHHHHHHHHHHHHHHHHHHHHHHHHHHHHHHHHHHHHHHHHHHHHHTS-HHHHHHHHHHHHHHHHHHHHHHHHHHHHHHHHHHHHHHHHHHHHHHHHHHHHHHHHHT-EEE-TTT--EEETTT--TT-----SPEES-EE-TTS-EETT--EETTT--B---STT-PPPSS---GGGSPPHHHHHHHHHHHHHHHHHT--

pLDDT: mean 73.04, std 15.62, range [36.19, 95.0]

Sequence (230 aa):
MKKVESFQKEKRKRALLLQKKYWSGELLGTELEDAMERLDDEGVWDMMRLEKELEGVEIVERVEEERWEELNNYMKERPLELKEAAFQAGVQSLRKKTKEEAKRALEESRQEEIRRNEERRAAEQLKEEKRAHKELNRERTCGRCGQVYTNATNRPGFCMHTGKWANWGTDRNGKKVEWLFYWTCCKSQAYEGPAGGFSLCPRSEAHEESAADVVRRQTKQLKRAARSKE

Organism: Guillardia theta (NCBI:txid55529)

Radius of gyration: 45.52 Å; Cα contacts (8 Å, |Δi|>4): 124; chains: 1; bounding box: 78×72×111 Å

Solvent-accessible surface area (backbone atoms only — not comparable to full-atom values): 13200 Å² total; per-residue (Å²): 111,74,68,62,56,51,48,56,52,50,52,51,51,53,51,53,50,53,53,49,36,40,75,72,65,78,38,55,73,71,58,47,54,54,54,49,51,51,54,50,54,56,51,52,59,55,47,58,49,52,51,52,56,49,54,55,48,54,53,50,53,49,55,52,49,54,53,47,52,52,52,49,53,60,56,67,73,50,58,66,70,62,52,52,52,52,49,52,51,49,53,52,50,52,54,48,50,55,51,50,51,52,50,50,53,53,49,51,53,50,52,52,52,50,51,54,51,51,53,49,51,53,54,49,50,53,52,49,52,51,51,51,54,48,55,31,64,38,77,43,66,39,93,63,73,65,49,75,42,25,58,73,74,61,50,96,77,67,73,83,59,90,24,53,82,36,51,58,44,64,48,101,83,68,46,80,37,81,78,40,39,26,36,67,69,73,63,42,41,68,42,95,51,101,80,74,55,79,46,89,58,79,81,59,78,84,74,61,79,48,71,68,56,53,52,53,49,53,54,51,50,53,56,51,58,56,65,73,74,111